Protein AF-A0AAE0YHV5-F1 (afdb_monomer_lite)

Structure (mmCIF, N/CA/C/O backbone):
data_AF-A0AAE0YHV5-F1
#
_entry.id   AF-A0AAE0YHV5-F1
#
loop_
_atom_site.group_PDB
_atom_site.id
_atom_site.type_symbol
_atom_site.label_atom_id
_atom_site.label_alt_id
_atom_site.label_comp_id
_atom_site.label_asym_id
_atom_site.label_entity_id
_atom_site.label_seq_id
_atom_site.pdbx_PDB_ins_code
_atom_site.Cartn_x
_atom_site.Cartn_y
_atom_site.Cartn_z
_atom_site.occupancy
_atom_site.B_iso_or_equiv
_atom_site.auth_seq_id
_atom_site.auth_comp_id
_atom_site.auth_asym_id
_atom_site.auth_atom_id
_atom_site.pdbx_PDB_model_num
ATOM 1 N N . MET A 1 1 ? -12.047 13.146 37.658 1.00 43.12 1 MET A N 1
ATOM 2 C CA . MET A 1 1 ? -12.705 12.262 38.651 1.00 43.12 1 MET A CA 1
ATOM 3 C C . MET A 1 1 ? -12.039 10.917 38.460 1.00 43.12 1 MET A C 1
ATOM 5 O O . MET A 1 1 ? -12.290 10.326 37.424 1.00 43.12 1 MET A O 1
ATOM 9 N N . GLU A 1 2 ? -11.143 10.495 39.358 1.00 40.72 2 GLU A N 1
ATOM 10 C CA . GLU A 1 2 ? -10.505 9.173 39.241 1.00 40.72 2 GLU A CA 1
ATOM 11 C C . GLU A 1 2 ? -11.590 8.095 39.327 1.00 40.72 2 GLU A C 1
ATOM 13 O O . GLU A 1 2 ? -12.211 7.895 40.375 1.00 40.72 2 GLU A O 1
ATOM 18 N N . LEU A 1 3 ? -11.859 7.443 38.200 1.00 50.28 3 LEU A N 1
ATOM 19 C CA . LEU A 1 3 ? -12.689 6.248 38.150 1.00 50.28 3 LEU A CA 1
ATOM 20 C C . LEU A 1 3 ? -11.820 5.033 38.524 1.00 50.28 3 LEU A C 1
ATOM 22 O O . LEU A 1 3 ? -10.647 4.975 38.149 1.00 50.28 3 LEU A O 1
ATOM 26 N N . PRO A 1 4 ? -12.362 4.067 39.287 1.00 51.94 4 PRO A N 1
ATOM 27 C CA . PRO A 1 4 ? -11.621 2.878 39.690 1.00 51.94 4 PRO A CA 1
ATOM 28 C C . PRO A 1 4 ? -11.235 2.018 38.478 1.00 51.94 4 PRO A C 1
ATOM 30 O O . PRO A 1 4 ? -11.828 2.126 37.407 1.00 51.94 4 PRO A O 1
ATOM 33 N N . LEU A 1 5 ? -10.271 1.119 38.689 1.00 55.59 5 LEU A N 1
ATOM 34 C CA . LEU A 1 5 ? -9.889 0.057 37.755 1.00 55.59 5 LEU A CA 1
ATOM 35 C C . LEU A 1 5 ? -11.144 -0.670 37.231 1.00 55.59 5 LEU A C 1
ATOM 37 O O . LEU A 1 5 ? -11.856 -1.311 38.009 1.00 55.59 5 LEU A O 1
ATOM 41 N N . LEU A 1 6 ? -11.424 -0.570 35.930 1.00 60.41 6 LEU A N 1
ATOM 42 C CA . LEU A 1 6 ? -12.552 -1.254 35.299 1.00 60.41 6 LEU A CA 1
ATOM 43 C C . LEU A 1 6 ? -12.046 -2.509 34.582 1.00 60.41 6 LEU A C 1
ATOM 45 O O . LEU A 1 6 ? -11.392 -2.446 33.544 1.00 60.41 6 LEU A O 1
ATOM 49 N N . THR A 1 7 ? -12.368 -3.671 35.147 1.00 60.75 7 THR A N 1
ATOM 50 C CA . THR A 1 7 ? -12.037 -4.988 34.579 1.00 60.75 7 THR A CA 1
ATOM 51 C C . THR A 1 7 ? -13.305 -5.831 34.402 1.00 60.75 7 THR A C 1
ATOM 53 O O . THR A 1 7 ? -13.481 -6.827 35.115 1.00 60.75 7 THR A O 1
ATOM 56 N N . PRO A 1 8 ? -14.2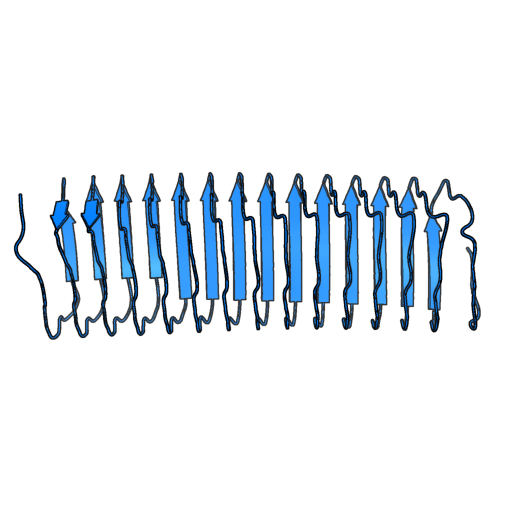59 -5.435 33.534 1.00 60.50 8 PRO A N 1
ATOM 57 C CA . PRO A 1 8 ? -15.417 -6.281 33.277 1.00 60.50 8 PRO A CA 1
ATOM 58 C C . PRO A 1 8 ? -14.961 -7.591 32.608 1.00 60.50 8 PRO A C 1
ATOM 60 O O . PRO A 1 8 ? -14.210 -7.586 31.635 1.00 60.50 8 PRO A O 1
ATOM 63 N N . LEU A 1 9 ? -15.391 -8.729 33.162 1.00 59.34 9 LEU A N 1
ATOM 64 C CA . LEU A 1 9 ? -15.060 -10.060 32.633 1.00 59.34 9 LEU A CA 1
ATOM 65 C C . LEU A 1 9 ? -15.779 -10.342 31.308 1.00 59.34 9 LEU A C 1
ATOM 67 O O . LEU A 1 9 ? -15.189 -10.937 30.420 1.00 59.34 9 LEU A O 1
ATOM 71 N N . VAL A 1 10 ? -17.038 -9.924 31.185 1.00 61.16 10 VAL A N 1
ATOM 72 C CA . VAL A 1 10 ? -17.856 -9.996 29.967 1.00 61.16 10 VAL A CA 1
ATOM 73 C C . VAL A 1 10 ? -18.810 -8.802 30.008 1.00 61.16 10 VAL A C 1
ATOM 75 O O . VAL A 1 10 ? -19.336 -8.496 31.082 1.00 61.16 10 VAL A O 1
ATOM 78 N N . SER A 1 11 ? -19.008 -8.121 28.883 1.00 67.62 11 SER A N 1
ATOM 79 C CA . SER A 1 11 ? -19.935 -6.992 28.747 1.00 67.62 11 SER A CA 1
ATOM 80 C C . SER A 1 11 ? -20.734 -7.127 27.453 1.00 67.62 11 SER A C 1
ATOM 82 O O . SER A 1 11 ? -20.138 -7.385 26.418 1.00 67.62 11 SER A O 1
ATOM 84 N N . ASP A 1 12 ? -22.036 -6.842 27.466 1.00 68.50 12 ASP A N 1
ATOM 85 C CA . ASP A 1 12 ? -22.875 -6.768 26.246 1.00 68.50 12 ASP A CA 1
ATOM 86 C C . ASP A 1 12 ? -22.573 -5.490 25.416 1.00 68.50 12 ASP A C 1
ATOM 88 O O . ASP A 1 12 ? -23.436 -4.914 24.757 1.00 68.50 12 ASP A O 1
ATOM 92 N N . GLY A 1 13 ? -21.357 -4.952 25.538 1.00 70.56 13 GLY A N 1
ATOM 93 C CA . GLY A 1 13 ? -20.959 -3.639 25.047 1.00 70.56 13 GLY A CA 1
ATOM 94 C C . GLY A 1 13 ? -20.656 -2.649 26.172 1.00 70.56 13 GLY A C 1
ATOM 95 O O . GLY A 1 13 ? -21.300 -2.626 27.224 1.00 70.56 13 GLY A O 1
ATOM 96 N N . PHE A 1 14 ? -19.648 -1.815 25.952 1.00 72.38 14 PHE A N 1
ATOM 97 C CA . PHE A 1 14 ? -19.223 -0.767 26.868 1.00 72.38 14 PHE A CA 1
ATOM 98 C C . PHE A 1 14 ? -19.394 0.587 26.192 1.00 72.38 14 PHE A C 1
ATOM 100 O O . PHE A 1 14 ? -18.789 0.846 25.156 1.00 72.38 14 PHE A O 1
ATOM 107 N N . TYR A 1 15 ? -20.212 1.454 26.784 1.00 76.19 15 TYR A N 1
ATOM 108 C CA . TYR A 1 15 ? -20.512 2.775 26.243 1.00 76.19 15 TYR A CA 1
ATOM 109 C C . TYR A 1 15 ? -20.142 3.838 27.265 1.00 76.19 15 TYR A C 1
ATOM 111 O O . TYR A 1 15 ? -20.698 3.865 28.364 1.00 76.19 15 TYR A O 1
ATOM 119 N N . MET A 1 16 ? -19.248 4.748 26.890 1.00 73.25 16 MET A N 1
ATOM 120 C CA . MET A 1 16 ? -18.936 5.926 27.688 1.00 73.25 16 MET A CA 1
ATOM 121 C C . MET A 1 16 ? -19.013 7.194 26.853 1.00 73.25 16 MET A C 1
ATOM 123 O O . MET A 1 16 ? -18.459 7.290 25.762 1.00 73.25 16 MET A O 1
ATOM 127 N N . ASN A 1 17 ? -19.713 8.179 27.411 1.00 80.94 17 ASN A N 1
ATOM 128 C CA . ASN A 1 17 ? -19.743 9.547 26.921 1.00 80.94 17 ASN A CA 1
ATOM 129 C C . ASN A 1 17 ? -19.363 10.465 28.084 1.00 80.94 17 ASN A C 1
ATOM 131 O O . ASN A 1 17 ? -20.087 10.504 29.083 1.00 80.94 17 ASN A O 1
ATOM 135 N N . CYS A 1 18 ? -18.203 11.113 28.013 1.00 72.12 18 CYS A N 1
ATOM 136 C CA . CYS A 1 18 ? -17.601 11.796 29.158 1.00 72.12 18 CYS A CA 1
ATOM 137 C C . CYS A 1 18 ? -16.985 13.147 28.795 1.00 72.12 18 CYS A C 1
ATOM 139 O O . CYS A 1 18 ? -16.538 13.391 27.677 1.00 72.12 18 CYS A O 1
ATOM 141 N N . GLN A 1 19 ? -16.959 14.031 29.791 1.00 77.50 19 GLN A N 1
ATOM 142 C CA . GLN A 1 19 ? -16.342 15.350 29.723 1.00 77.50 19 GLN A CA 1
ATOM 143 C C . GLN A 1 19 ? -15.675 15.634 31.079 1.00 77.50 19 GLN A C 1
ATOM 145 O O . GLN A 1 19 ? -16.411 15.755 32.067 1.00 77.50 19 GLN A O 1
ATOM 150 N N . PRO A 1 20 ? -14.358 15.891 31.168 1.00 72.19 20 PRO A N 1
ATOM 151 C CA . PRO A 1 20 ? -13.191 15.048 30.818 1.00 72.19 20 PRO A CA 1
ATOM 152 C C . PRO A 1 20 ? -13.157 13.658 31.489 1.00 72.19 20 PRO A C 1
ATOM 154 O O . PRO A 1 20 ? -13.850 13.419 32.481 1.00 72.19 20 PRO A O 1
ATOM 157 N N . MET A 1 21 ? -12.292 12.763 30.996 1.00 70.31 21 MET A N 1
ATOM 158 C CA . MET A 1 21 ? -12.041 11.441 31.582 1.00 70.31 21 MET A CA 1
ATOM 159 C C . MET A 1 21 ? -10.555 11.155 31.817 1.00 70.31 21 MET A C 1
ATOM 161 O O . MET A 1 21 ? -9.754 11.258 30.897 1.00 70.31 21 MET A O 1
ATOM 165 N N . GLU A 1 22 ? -10.251 10.676 33.025 1.00 69.31 22 GLU A N 1
ATOM 166 C CA . GLU A 1 22 ? -8.973 10.066 33.401 1.00 69.31 22 GLU A CA 1
ATOM 167 C C . GLU A 1 22 ? -9.270 8.677 33.978 1.00 69.31 22 GLU A C 1
ATOM 169 O O . GLU A 1 22 ? -9.977 8.549 34.987 1.00 69.31 22 GLU A O 1
ATOM 174 N N . LEU A 1 23 ? -8.765 7.630 33.329 1.00 66.94 23 LEU A N 1
ATOM 175 C CA . LEU A 1 23 ? -8.865 6.252 33.812 1.00 66.94 23 LEU A CA 1
ATOM 176 C C . LEU A 1 23 ? -7.484 5.615 33.777 1.00 66.94 23 LEU A C 1
ATOM 178 O O . LEU A 1 23 ? -6.861 5.651 32.730 1.00 66.94 23 LEU A O 1
ATOM 182 N N . PRO A 1 24 ? -7.002 4.984 34.859 1.00 61.72 24 PRO A N 1
ATOM 183 C CA . PRO A 1 24 ? -5.647 4.439 34.877 1.00 61.72 24 PRO A CA 1
ATOM 184 C C . PRO A 1 24 ? -5.497 3.161 34.037 1.00 61.72 24 PRO A C 1
ATOM 186 O O . PRO A 1 24 ? -4.413 2.890 33.527 1.00 61.72 24 PRO A O 1
ATOM 189 N N . LEU A 1 25 ? -6.559 2.353 33.918 1.00 68.44 25 LEU A N 1
ATOM 190 C CA . LEU A 1 25 ? -6.539 1.075 33.205 1.00 68.44 25 LEU A CA 1
ATOM 191 C C . LEU A 1 25 ? -7.953 0.619 32.822 1.00 68.44 25 LEU A C 1
ATOM 193 O O . LEU A 1 25 ? -8.853 0.632 33.668 1.00 68.44 25 LEU A O 1
ATOM 197 N N . LEU A 1 26 ? -8.108 0.112 31.594 1.00 70.00 26 LEU A N 1
ATOM 198 C CA . LEU A 1 26 ? -9.301 -0.607 31.141 1.00 70.00 26 LEU A CA 1
ATOM 199 C C . LEU A 1 26 ? -8.887 -1.931 30.463 1.00 70.00 26 LEU A C 1
ATOM 201 O O . LEU A 1 26 ? -8.271 -1.929 29.399 1.00 70.00 26 LEU A O 1
ATOM 205 N N . THR A 1 27 ? -9.217 -3.075 31.080 1.00 68.75 27 THR A N 1
ATOM 206 C CA . THR A 1 27 ? -8.902 -4.424 30.544 1.00 68.75 27 THR A CA 1
ATOM 207 C C . THR A 1 27 ? -10.133 -5.336 30.540 1.00 68.75 27 THR A C 1
ATOM 209 O O . THR A 1 27 ? -10.289 -6.201 31.411 1.00 68.75 27 THR A O 1
ATOM 212 N N . PRO A 1 28 ? -11.055 -5.134 29.598 1.00 65.69 28 PRO A N 1
ATOM 213 C CA . PRO A 1 28 ? -12.190 -6.020 29.424 1.00 65.69 28 PRO A CA 1
ATOM 214 C C . PRO A 1 28 ? -11.747 -7.336 28.771 1.00 65.69 28 PRO A C 1
ATOM 216 O O . PRO A 1 28 ? -10.930 -7.329 27.851 1.00 65.69 28 PRO A O 1
ATOM 219 N N . LEU A 1 29 ? -12.272 -8.476 29.230 1.00 65.06 29 LEU A N 1
ATOM 220 C CA . LEU A 1 29 ? -11.908 -9.766 28.628 1.00 65.06 29 LEU A CA 1
ATOM 221 C C . LEU A 1 29 ? -12.663 -9.997 27.308 1.00 65.06 29 LEU A C 1
ATOM 223 O O . LEU A 1 29 ? -12.044 -10.325 26.304 1.00 65.06 29 LEU A O 1
ATOM 227 N N . VAL A 1 30 ? -13.987 -9.817 27.311 1.00 65.75 30 VAL A N 1
ATOM 228 C CA . VAL A 1 30 ? -14.864 -9.992 26.141 1.00 65.75 30 VAL A CA 1
ATOM 229 C C . VAL A 1 30 ? -15.938 -8.904 26.151 1.00 65.75 30 VAL A C 1
ATOM 231 O O . VAL A 1 30 ? -16.518 -8.639 27.209 1.00 65.75 30 VAL A O 1
ATOM 234 N N . SER A 1 31 ? -16.205 -8.277 25.006 1.00 72.38 31 SER A N 1
ATOM 235 C CA . SER A 1 31 ? -17.294 -7.306 24.858 1.00 72.38 31 SER A CA 1
ATOM 236 C C . SER A 1 31 ? -17.947 -7.374 23.485 1.00 72.38 31 SER A C 1
ATOM 238 O O . SER A 1 31 ? -17.236 -7.474 22.499 1.00 72.38 31 SER A O 1
ATOM 240 N N . ASP A 1 32 ? -19.252 -7.148 23.391 1.00 76.62 32 ASP A N 1
ATOM 241 C CA . ASP A 1 32 ? -19.936 -6.962 22.094 1.00 76.62 32 ASP A CA 1
ATOM 242 C C . ASP A 1 32 ? -19.605 -5.592 21.440 1.00 76.62 32 ASP A C 1
ATOM 244 O O . ASP A 1 32 ? -20.249 -5.145 20.495 1.00 76.62 32 ASP A O 1
ATOM 248 N N . GLY A 1 33 ? -18.634 -4.851 21.986 1.00 77.25 33 GLY A N 1
ATOM 249 C CA . GLY A 1 33 ? -18.180 -3.567 21.457 1.00 77.25 33 GLY A CA 1
ATOM 250 C C . GLY A 1 33 ? -17.672 -2.597 22.523 1.00 77.25 33 GLY A C 1
ATOM 251 O O . GLY A 1 33 ? -18.080 -2.638 23.688 1.00 77.25 33 GLY A O 1
ATOM 252 N N . PHE A 1 34 ? -16.796 -1.681 22.119 1.00 76.00 34 PHE A N 1
ATOM 253 C CA . PHE A 1 34 ? -16.348 -0.540 22.918 1.00 76.00 34 PHE A CA 1
ATOM 254 C C . PHE A 1 34 ? -16.673 0.756 22.203 1.00 76.00 34 PHE A C 1
ATOM 256 O O . PHE A 1 34 ? -16.218 0.974 21.087 1.00 76.00 34 PHE A O 1
ATOM 263 N N . TYR A 1 35 ? -17.407 1.638 22.867 1.00 82.69 35 TYR A N 1
ATOM 264 C CA . TYR A 1 35 ? -17.797 2.940 22.349 1.00 82.69 35 TYR A CA 1
ATOM 265 C C . TYR A 1 35 ? -17.389 4.021 23.342 1.00 82.69 35 TYR A C 1
ATOM 267 O O . TYR A 1 35 ? -17.924 4.105 24.448 1.00 82.69 35 TYR A O 1
ATOM 275 N N . MET A 1 36 ? -16.443 4.859 22.937 1.00 80.19 36 MET A N 1
ATOM 276 C CA . MET A 1 36 ? -15.914 5.963 23.730 1.00 80.19 36 MET A CA 1
ATOM 277 C C . MET A 1 36 ? -16.142 7.262 22.965 1.00 80.19 36 MET A C 1
ATOM 279 O O . MET A 1 36 ? -15.704 7.398 21.825 1.00 80.19 36 MET A O 1
ATOM 283 N N . ASN A 1 37 ? -16.837 8.211 23.587 1.00 86.38 37 ASN A N 1
ATOM 284 C CA . ASN A 1 37 ? -16.979 9.573 23.088 1.00 86.38 37 ASN A CA 1
ATOM 285 C C . ASN A 1 37 ? -16.578 10.563 24.186 1.00 86.38 37 ASN A C 1
ATOM 287 O O . ASN A 1 37 ? -17.324 10.751 25.148 1.00 86.38 37 ASN A O 1
ATOM 291 N N . CYS A 1 38 ? -15.395 11.161 24.083 1.00 80.19 38 CYS A N 1
ATOM 292 C CA . CYS A 1 38 ? -14.810 11.918 25.187 1.00 80.19 38 CYS A CA 1
ATOM 293 C C . CYS A 1 38 ? -14.261 13.273 24.746 1.00 80.19 38 CYS A C 1
ATOM 295 O O . CYS A 1 38 ? -13.663 13.405 23.680 1.00 80.19 38 CYS A O 1
ATOM 297 N N . GLN A 1 39 ? -14.406 14.279 25.610 1.00 83.00 39 GLN A N 1
ATOM 298 C CA . GLN A 1 39 ? -13.728 15.563 25.436 1.00 83.00 39 GLN A CA 1
ATOM 299 C C . GLN A 1 39 ? -13.203 16.088 26.781 1.00 83.00 39 GLN A C 1
ATOM 301 O O . GLN A 1 39 ? -14.000 16.628 27.559 1.00 83.00 39 GLN A O 1
ATOM 306 N N . PRO A 1 40 ? -11.890 16.023 27.084 1.00 80.75 40 PRO A N 1
ATOM 307 C CA . PRO A 1 40 ? -10.805 15.128 26.616 1.00 80.75 40 PRO A CA 1
ATOM 308 C C . PRO A 1 40 ? -10.811 13.708 27.232 1.00 80.75 40 PRO A C 1
ATOM 310 O O . PRO A 1 40 ? -11.588 13.426 28.152 1.00 80.75 40 PRO A O 1
ATOM 313 N N . MET A 1 41 ? -9.906 12.839 26.757 1.00 80.31 41 MET A N 1
ATOM 314 C CA . MET A 1 41 ? -9.618 11.506 27.311 1.00 80.31 41 MET A CA 1
ATOM 315 C C . MET A 1 41 ? -8.122 11.263 27.557 1.00 80.31 41 MET A C 1
ATOM 317 O O . MET A 1 41 ? -7.328 11.363 26.626 1.00 80.31 41 MET A O 1
ATOM 321 N N . GLU A 1 42 ? -7.797 10.797 28.764 1.00 79.19 42 GLU A N 1
ATOM 322 C CA . GLU A 1 42 ? -6.498 10.224 29.132 1.00 79.19 42 GLU A CA 1
ATOM 323 C C . GLU A 1 42 ? -6.692 8.793 29.663 1.00 79.19 42 GLU A C 1
ATOM 325 O O . GLU A 1 42 ? -7.378 8.561 30.668 1.00 79.19 42 GLU A O 1
ATOM 330 N N . LEU A 1 43 ? -6.104 7.812 28.975 1.00 73.00 43 LEU A N 1
ATOM 331 C CA . LEU A 1 43 ? -6.158 6.400 29.358 1.00 73.00 43 LEU A CA 1
ATOM 332 C C . LEU A 1 43 ? -4.774 5.776 29.160 1.00 73.00 43 LEU A C 1
ATOM 334 O O . LEU A 1 43 ? -4.412 5.504 28.027 1.00 73.00 43 LEU A O 1
ATOM 338 N N . PRO A 1 44 ? -3.991 5.489 30.213 1.00 69.94 44 PRO A N 1
ATOM 339 C CA . PRO A 1 44 ? -2.644 4.945 30.071 1.00 69.94 44 PRO A CA 1
ATOM 340 C C . PRO A 1 44 ? -2.578 3.608 29.322 1.00 69.94 44 PRO A C 1
ATOM 342 O O . PRO A 1 44 ? -1.597 3.337 28.633 1.00 69.94 44 PRO A O 1
ATOM 345 N N . LEU A 1 45 ? -3.589 2.747 29.484 1.00 72.56 45 LEU A N 1
ATOM 346 C CA . LEU A 1 45 ? -3.560 1.389 28.950 1.00 72.56 45 LEU A CA 1
ATOM 347 C C . LEU A 1 45 ? -4.962 0.848 28.635 1.00 72.56 45 LEU A C 1
ATOM 349 O O . LEU A 1 45 ? -5.835 0.803 29.509 1.00 72.56 45 LEU A O 1
ATOM 353 N N . LEU A 1 46 ? -5.130 0.361 27.402 1.00 73.56 46 LEU A N 1
ATOM 354 C CA . LEU A 1 46 ? -6.305 -0.371 26.929 1.00 73.56 46 LEU A CA 1
ATOM 355 C C . LEU A 1 46 ? -5.870 -1.717 26.321 1.00 73.56 46 LEU A C 1
ATOM 357 O O . LEU A 1 46 ? -5.323 -1.768 25.221 1.00 73.56 46 LEU A O 1
ATOM 361 N N . THR A 1 47 ? -6.114 -2.825 27.033 1.00 72.88 47 THR A N 1
ATOM 362 C CA . THR A 1 47 ? -5.761 -4.190 26.567 1.00 72.88 47 THR A CA 1
ATOM 363 C C . THR A 1 47 ? -6.960 -5.136 26.610 1.00 72.88 47 THR A C 1
ATOM 365 O O . THR A 1 47 ? -7.076 -5.991 27.496 1.00 72.88 47 THR A O 1
ATOM 368 N N . PRO A 1 48 ? -7.905 -4.956 25.695 1.00 68.88 48 PRO A N 1
ATOM 369 C CA . PRO A 1 48 ? -9.070 -5.809 25.605 1.00 68.88 48 PRO A CA 1
ATOM 370 C C . PRO A 1 48 ? -8.713 -7.135 24.903 1.00 68.88 48 PRO A C 1
ATOM 372 O O . PRO A 1 48 ? -7.910 -7.150 23.968 1.00 68.88 48 PRO A O 1
ATOM 375 N N . LEU A 1 49 ? -9.257 -8.271 25.360 1.00 70.31 49 LEU A N 1
ATOM 376 C CA . LEU A 1 49 ? -8.925 -9.569 24.749 1.00 70.31 49 LEU A CA 1
ATOM 377 C C . LEU A 1 49 ? -9.716 -9.785 23.449 1.00 70.31 49 LEU A C 1
ATOM 379 O O . LEU A 1 49 ? -9.119 -10.017 22.406 1.00 70.31 49 LEU A O 1
ATOM 383 N N . VAL A 1 50 ? -11.046 -9.692 23.500 1.00 71.25 50 VAL A N 1
ATOM 384 C CA . VAL A 1 50 ? -11.934 -9.902 22.343 1.00 71.25 50 VAL A CA 1
ATOM 385 C C . VAL A 1 50 ? -13.023 -8.831 22.330 1.00 71.25 50 VAL A C 1
ATOM 387 O O . VAL A 1 50 ? -13.622 -8.562 23.375 1.00 71.25 50 VAL A O 1
ATOM 390 N N . SER A 1 51 ? -13.288 -8.229 21.168 1.00 77.44 51 SER A N 1
ATOM 391 C CA . SER A 1 51 ? -14.443 -7.344 20.985 1.00 77.44 51 SER A CA 1
ATOM 392 C C . SER A 1 51 ? -15.028 -7.417 19.580 1.00 77.44 51 SER A C 1
ATOM 394 O O . SER A 1 51 ? -14.266 -7.461 18.628 1.00 77.44 51 SER A O 1
ATOM 396 N N . ASP A 1 52 ? -16.341 -7.270 19.427 1.00 81.69 52 ASP A N 1
ATOM 397 C CA . ASP A 1 52 ? -16.975 -7.089 18.102 1.00 81.69 52 ASP A CA 1
ATOM 398 C C . ASP A 1 52 ? -16.659 -5.699 17.492 1.00 81.69 52 ASP A C 1
ATOM 400 O O . ASP A 1 52 ? -17.101 -5.328 16.407 1.00 81.69 52 ASP A O 1
ATOM 404 N N . GLY A 1 53 ? -15.904 -4.862 18.204 1.00 83.00 53 GLY A N 1
ATOM 405 C CA . GLY A 1 53 ? -15.335 -3.643 17.643 1.00 83.00 53 GLY A CA 1
ATOM 406 C C . GLY A 1 53 ? -14.925 -2.608 18.679 1.00 83.00 53 GLY A C 1
ATOM 407 O O . GLY A 1 53 ? -15.339 -2.647 19.842 1.00 83.00 53 GLY A O 1
ATOM 408 N N . TYR A 1 54 ? -14.122 -1.643 18.243 1.00 79.81 54 TYR A N 1
ATOM 409 C CA . TYR A 1 54 ? -13.746 -0.466 19.025 1.00 79.81 54 TYR A CA 1
ATOM 410 C C . TYR A 1 54 ? -14.069 0.787 18.236 1.00 79.81 54 TYR A C 1
ATOM 412 O O . TYR A 1 54 ? -13.641 0.937 17.098 1.00 79.81 54 TYR A O 1
ATOM 420 N N . TYR A 1 55 ? -14.783 1.701 18.870 1.00 86.44 55 TYR A N 1
ATOM 421 C CA . TYR A 1 55 ? -15.198 2.977 18.321 1.00 86.44 55 TYR A CA 1
ATOM 422 C C . TYR A 1 55 ? -14.792 4.062 19.310 1.00 86.44 55 TYR A C 1
ATOM 424 O O . TYR A 1 55 ? -15.404 4.220 20.367 1.00 86.44 55 TYR A O 1
ATOM 432 N N . MET A 1 56 ? -13.744 4.804 18.978 1.00 85.38 56 MET A N 1
ATOM 433 C CA . MET A 1 56 ? -13.239 5.905 19.791 1.00 85.38 56 MET A CA 1
ATOM 434 C C . MET A 1 56 ? -13.397 7.209 19.020 1.00 85.38 56 MET A C 1
ATOM 436 O O . MET A 1 56 ? -12.875 7.350 17.916 1.00 85.38 56 MET A O 1
ATOM 440 N N . ASN A 1 57 ? -14.144 8.148 19.594 1.00 89.94 57 ASN A N 1
ATOM 441 C CA . ASN A 1 57 ? -14.310 9.500 19.082 1.00 89.94 57 ASN A CA 1
ATOM 442 C C . ASN A 1 57 ? -13.919 10.509 20.165 1.00 89.94 57 ASN A C 1
ATOM 444 O O . ASN A 1 57 ? -14.672 10.709 21.117 1.00 89.94 57 ASN A O 1
ATOM 448 N N . CYS A 1 58 ? -12.741 11.113 20.057 1.00 84.12 58 CYS A N 1
ATOM 449 C CA . CYS A 1 58 ? -12.160 11.868 21.165 1.00 84.12 58 CYS A CA 1
ATOM 450 C C . CYS A 1 58 ? -11.582 13.212 20.721 1.00 84.12 58 CYS A C 1
ATOM 452 O O . CYS A 1 58 ? -10.993 13.336 19.648 1.00 84.12 58 CYS A O 1
ATOM 454 N N . GLN A 1 59 ? -11.730 14.227 21.574 1.00 86.75 59 GLN A N 1
ATOM 455 C CA . GLN A 1 59 ? -11.166 15.555 21.335 1.00 86.75 59 GLN A CA 1
ATOM 456 C C . GLN A 1 59 ? -10.639 16.182 22.636 1.00 86.75 59 GLN A C 1
ATOM 458 O O . GLN A 1 59 ? -11.434 16.786 23.367 1.00 86.75 59 GLN A O 1
ATOM 463 N N . PRO A 1 60 ? -9.323 16.140 22.931 1.00 85.31 60 PRO A N 1
ATOM 464 C CA . PRO A 1 60 ? -8.240 15.241 22.464 1.00 85.31 60 PRO A CA 1
ATOM 465 C C . PRO A 1 60 ? -8.283 13.799 23.024 1.00 85.31 60 PRO A C 1
ATOM 467 O O . PRO A 1 60 ? -9.061 13.512 23.941 1.00 85.31 60 PRO A O 1
ATOM 470 N N . MET A 1 61 ? -7.405 12.923 22.505 1.00 84.19 61 MET A N 1
ATOM 471 C CA . MET A 1 61 ? -7.074 11.601 23.072 1.00 84.19 61 MET A CA 1
ATOM 472 C C . MET A 1 61 ? -5.575 11.428 23.345 1.00 84.19 61 MET A C 1
ATOM 474 O O . MET A 1 61 ? -4.770 11.573 22.426 1.00 84.19 61 MET A O 1
ATOM 478 N N . GLU A 1 62 ? -5.243 10.974 24.556 1.00 84.19 62 GLU A N 1
ATOM 479 C CA . GLU A 1 62 ? -3.922 10.453 24.926 1.00 84.19 62 GLU A CA 1
ATOM 480 C C . GLU A 1 62 ? -4.050 9.002 25.418 1.00 84.19 62 GLU A C 1
ATOM 482 O O . GLU A 1 62 ? -4.670 8.717 26.452 1.00 84.19 62 GLU A O 1
ATOM 487 N N . LEU A 1 63 ? -3.479 8.064 24.656 1.00 79.06 63 LEU A N 1
ATOM 488 C CA . LEU A 1 63 ? -3.513 6.630 24.949 1.00 79.06 63 LEU A CA 1
ATOM 489 C C . LEU A 1 63 ? -2.116 6.035 24.732 1.00 79.06 63 LEU A C 1
ATOM 491 O O . LEU A 1 63 ? -1.786 5.674 23.618 1.00 79.06 63 LEU A O 1
ATOM 495 N N . PRO A 1 64 ? -1.267 5.895 25.760 1.00 77.38 64 PRO A N 1
ATOM 496 C CA . PRO A 1 64 ? 0.076 5.336 25.627 1.00 77.38 64 PRO A CA 1
ATOM 497 C C . PRO A 1 64 ? 0.143 3.959 24.954 1.00 77.38 64 PRO A C 1
ATOM 499 O O . PRO A 1 64 ? 1.083 3.687 24.209 1.00 77.38 64 PRO A O 1
ATOM 502 N N . LEU A 1 65 ? -0.822 3.075 25.226 1.00 79.00 65 LEU A N 1
ATOM 503 C CA . LEU A 1 65 ? -0.774 1.697 24.745 1.00 79.00 65 LEU A CA 1
ATOM 504 C C . LEU A 1 65 ? -2.163 1.116 24.454 1.00 79.00 65 LEU A C 1
ATOM 506 O O . LEU A 1 65 ? -3.017 1.039 25.343 1.00 79.00 65 LEU A O 1
ATOM 510 N N . LEU A 1 66 ? -2.331 0.614 23.227 1.00 78.25 66 LEU A N 1
ATOM 511 C CA . LEU A 1 66 ? -3.499 -0.141 22.773 1.00 78.25 66 LEU A CA 1
ATOM 512 C C . LEU A 1 66 ? -3.067 -1.491 22.172 1.00 78.25 66 LEU A C 1
ATOM 514 O O . LEU A 1 66 ? -2.478 -1.546 21.092 1.00 78.25 66 LEU A O 1
ATOM 518 N N . THR A 1 67 ? -3.370 -2.596 22.864 1.00 78.06 67 THR A N 1
ATOM 519 C CA . THR A 1 67 ? -2.993 -3.961 22.424 1.00 78.06 67 THR A CA 1
ATOM 520 C C . THR A 1 67 ? -4.176 -4.932 22.477 1.00 78.06 67 THR A C 1
ATOM 522 O O . THR A 1 67 ? -4.275 -5.770 23.381 1.00 78.06 67 THR A O 1
ATOM 525 N N . PRO A 1 68 ? -5.119 -4.810 21.545 1.00 73.62 68 PRO A N 1
ATOM 526 C CA . PRO A 1 68 ? -6.235 -5.732 21.442 1.00 73.62 68 PRO A CA 1
ATOM 527 C C . PRO A 1 68 ? -5.780 -7.075 20.845 1.00 73.62 68 PRO A C 1
ATOM 529 O O . PRO A 1 68 ? -4.971 -7.103 19.914 1.00 73.62 68 PRO A O 1
ATOM 532 N N . LEU A 1 69 ? -6.295 -8.199 21.360 1.00 75.38 69 LEU A N 1
ATOM 533 C CA . LEU A 1 69 ? -5.938 -9.518 20.815 1.00 75.38 69 LEU A CA 1
ATOM 534 C C . LEU A 1 69 ? -6.746 -9.839 19.546 1.00 75.38 69 LEU A C 1
ATOM 536 O O . LEU A 1 69 ? -6.163 -10.216 18.533 1.00 75.38 69 LEU A O 1
ATOM 540 N N . VAL A 1 70 ? -8.072 -9.685 19.604 1.00 74.75 70 VAL A N 1
ATOM 541 C CA . VAL A 1 70 ? -8.995 -9.952 18.489 1.00 74.75 70 VAL A CA 1
ATOM 542 C C . VAL A 1 70 ? -10.085 -8.880 18.445 1.00 74.75 70 VAL A C 1
ATOM 544 O O . VAL A 1 70 ? -10.625 -8.509 19.494 1.00 74.75 70 VAL A O 1
ATOM 547 N N . SER A 1 71 ? -10.406 -8.391 17.247 1.00 80.81 71 SER A N 1
ATOM 548 C CA . SER A 1 71 ? -11.531 -7.482 17.013 1.00 80.81 71 SER A CA 1
ATOM 549 C C . SER A 1 71 ? -12.208 -7.707 15.666 1.00 80.81 71 SER A C 1
ATOM 551 O O . SER A 1 71 ? -11.509 -7.976 14.703 1.00 80.81 71 SER A O 1
ATOM 553 N N . ASP A 1 72 ? -13.505 -7.445 15.537 1.00 83.56 72 ASP A N 1
ATOM 554 C CA . ASP A 1 72 ? -14.117 -7.306 14.198 1.00 83.56 72 ASP A CA 1
ATOM 555 C C . ASP A 1 72 ? -13.824 -5.914 13.591 1.00 83.56 72 ASP A C 1
ATOM 557 O O . ASP A 1 72 ? -14.139 -5.612 12.443 1.00 83.56 72 ASP A O 1
ATOM 561 N N . GLY A 1 73 ? -13.218 -4.998 14.351 1.00 84.69 73 GLY A N 1
ATOM 562 C CA . GLY A 1 73 ? -12.737 -3.743 13.781 1.00 84.69 73 GLY A CA 1
ATOM 563 C C . GLY A 1 73 ? -12.273 -2.693 14.778 1.00 84.69 73 GLY A C 1
ATOM 564 O O . GLY A 1 73 ? -12.635 -2.700 15.957 1.00 84.69 73 GLY A O 1
ATOM 565 N N . PHE A 1 74 ? -11.485 -1.743 14.285 1.00 82.50 74 PHE A N 1
ATOM 566 C CA . PHE A 1 74 ? -11.078 -0.541 15.009 1.00 82.50 74 PHE A CA 1
ATOM 567 C C . PHE A 1 74 ? -11.462 0.692 14.223 1.00 82.50 74 PHE A C 1
ATOM 569 O O . PHE A 1 74 ? -11.077 0.842 13.070 1.00 82.50 74 PHE A O 1
ATOM 576 N N . TYR A 1 75 ? -12.159 1.603 14.883 1.00 88.31 75 TYR A N 1
ATOM 577 C CA . TYR A 1 75 ? -12.569 2.887 14.352 1.00 88.31 75 TYR A CA 1
ATOM 578 C C . TYR A 1 75 ? -12.127 3.966 15.333 1.00 88.31 75 TYR A C 1
ATOM 580 O O . TYR A 1 75 ? -12.679 4.101 16.425 1.00 88.31 75 TYR A O 1
ATOM 588 N N . MET A 1 76 ? -11.117 4.735 14.947 1.00 87.94 76 MET A N 1
ATOM 589 C CA . MET A 1 76 ? -10.615 5.867 15.719 1.00 87.94 76 MET A CA 1
ATOM 590 C C . MET A 1 76 ? -10.842 7.149 14.933 1.00 87.94 76 MET A C 1
ATOM 592 O O . MET A 1 76 ? -10.385 7.277 13.800 1.00 87.94 76 MET A O 1
ATOM 596 N N . ASN A 1 77 ? -11.558 8.093 15.536 1.00 92.19 77 ASN A N 1
ATOM 597 C CA . ASN A 1 77 ? -11.750 9.437 15.014 1.00 92.19 77 ASN A CA 1
ATOM 598 C C . ASN A 1 77 ? -11.340 10.454 16.080 1.00 92.19 77 ASN A C 1
ATOM 600 O O . ASN A 1 77 ? -12.041 10.605 17.075 1.00 92.19 77 ASN A O 1
ATOM 604 N N . CYS A 1 78 ? -10.188 11.101 15.934 1.00 87.00 78 CYS A N 1
ATOM 605 C CA . CYS A 1 78 ? -9.613 11.895 17.019 1.00 87.00 78 CYS A CA 1
ATOM 606 C C . CYS A 1 78 ? -9.071 13.242 16.545 1.00 87.00 78 CYS A C 1
ATOM 608 O O . CYS A 1 78 ? -8.512 13.362 15.454 1.00 87.00 78 CYS A O 1
ATOM 610 N N . GLN A 1 79 ? -9.227 14.265 17.387 1.00 89.75 79 GLN A N 1
ATOM 611 C CA . GLN A 1 79 ? -8.706 15.604 17.118 1.00 89.75 79 GLN A CA 1
ATOM 612 C C . GLN A 1 79 ? -8.203 16.273 18.407 1.00 89.75 79 GLN A C 1
ATOM 614 O O . GLN A 1 79 ? -9.020 16.864 19.125 1.00 89.75 79 GLN A O 1
ATOM 619 N N . PRO A 1 80 ? -6.888 16.273 18.706 1.00 86.94 80 PRO A N 1
ATOM 620 C CA . PRO A 1 80 ? -5.779 15.421 18.216 1.00 86.94 80 PRO A CA 1
ATOM 621 C C . PRO A 1 80 ? -5.766 13.983 18.786 1.00 86.94 80 PRO A C 1
ATOM 623 O O . PRO A 1 80 ? -6.528 13.675 19.708 1.00 86.94 80 PRO A O 1
ATOM 626 N N . MET A 1 81 ? -4.866 13.131 18.265 1.00 87.88 81 MET A N 1
ATOM 627 C CA . MET A 1 81 ? -4.498 11.822 18.834 1.00 87.88 81 MET A CA 1
ATOM 628 C C . MET A 1 81 ? -2.996 11.696 19.115 1.00 87.88 81 MET A C 1
ATOM 630 O O . MET A 1 81 ? -2.193 11.853 18.196 1.00 87.88 81 MET A O 1
ATOM 634 N N . GLU A 1 82 ? -2.658 11.257 20.330 1.00 86.62 82 GLU A N 1
ATOM 635 C CA . GLU A 1 82 ? -1.329 10.758 20.703 1.00 86.62 82 GLU A CA 1
ATOM 636 C C . GLU A 1 82 ? -1.429 9.296 21.174 1.00 86.62 82 GLU A C 1
ATOM 638 O O . GLU A 1 82 ? -2.036 8.989 22.208 1.00 86.62 82 GLU A O 1
ATOM 643 N N . LEU A 1 83 ? -0.847 8.377 20.397 1.00 81.88 83 LEU A N 1
ATOM 644 C CA . LEU A 1 83 ? -0.857 6.937 20.670 1.00 81.88 83 LEU A CA 1
ATOM 645 C C . LEU A 1 83 ? 0.547 6.356 20.457 1.00 81.88 83 LEU A C 1
ATOM 647 O O . LEU A 1 83 ? 0.868 5.942 19.359 1.00 81.88 83 LEU A O 1
ATOM 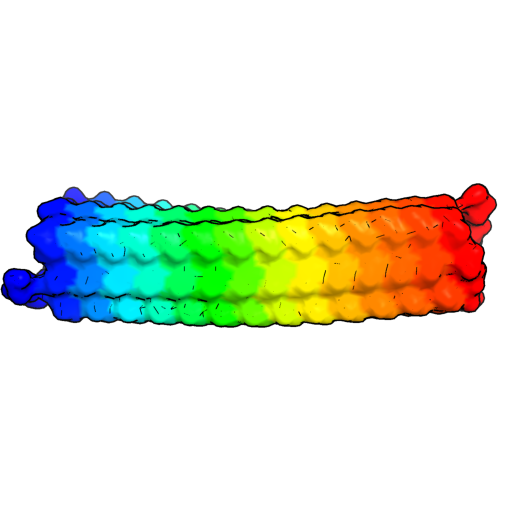651 N N . PRO A 1 84 ? 1.418 6.299 21.475 1.00 80.19 84 PRO A N 1
ATOM 652 C CA . PRO A 1 84 ? 2.759 5.728 21.369 1.00 80.19 84 PRO A CA 1
ATOM 653 C C . PRO A 1 84 ? 2.842 4.340 20.719 1.00 80.19 84 PRO A C 1
ATOM 655 O O . PRO A 1 84 ? 3.754 4.087 19.931 1.00 80.19 84 PRO A O 1
ATOM 658 N N . LEU A 1 85 ? 1.923 3.429 21.051 1.00 81.81 85 LEU A N 1
ATOM 659 C CA . LEU A 1 85 ? 1.993 2.046 20.587 1.00 81.81 85 LEU A CA 1
ATOM 660 C C . LEU A 1 85 ? 0.612 1.440 20.311 1.00 81.81 85 LEU A C 1
ATOM 662 O O . LEU A 1 85 ? -0.227 1.338 21.210 1.00 81.81 85 LEU A O 1
ATOM 666 N N . LEU A 1 86 ? 0.434 0.945 19.083 1.00 81.69 86 LEU A N 1
ATOM 667 C CA . LEU A 1 86 ? -0.731 0.177 18.647 1.00 81.69 86 LEU A CA 1
ATOM 668 C C . LEU A 1 86 ? -0.299 -1.175 18.060 1.00 81.69 86 LEU A C 1
ATOM 670 O O . LEU A 1 86 ? 0.293 -1.242 16.982 1.00 81.69 86 LEU A O 1
ATOM 674 N N . THR A 1 87 ? -0.608 -2.272 18.759 1.00 81.38 87 THR A N 1
ATOM 675 C CA . THR A 1 87 ? -0.236 -3.636 18.324 1.00 81.38 87 THR A CA 1
ATOM 676 C C . THR A 1 87 ? -1.424 -4.597 18.385 1.00 81.38 87 THR A C 1
ATOM 678 O O . THR A 1 87 ? -1.532 -5.417 19.304 1.00 81.38 87 THR A O 1
ATOM 681 N N . PRO A 1 88 ? -2.356 -4.492 17.438 1.00 77.50 88 PRO A N 1
ATOM 682 C CA . PRO A 1 88 ? -3.449 -5.435 17.342 1.00 77.50 88 PRO A CA 1
ATOM 683 C C . PRO A 1 88 ? -2.966 -6.772 16.763 1.00 77.50 88 PRO A C 1
ATOM 685 O O . PRO A 1 88 ? -2.194 -6.798 15.802 1.00 77.50 88 PRO A O 1
ATOM 688 N N . LEU A 1 89 ? -3.428 -7.891 17.329 1.00 77.00 89 LEU A N 1
ATOM 689 C CA . LEU A 1 89 ? -3.082 -9.215 16.799 1.00 77.00 89 LEU A CA 1
ATOM 690 C C . LEU A 1 89 ? -3.940 -9.601 15.588 1.00 77.00 89 LEU A C 1
ATOM 692 O O . LEU A 1 89 ? -3.394 -9.959 14.549 1.00 77.00 89 LEU A O 1
ATOM 696 N N . VAL A 1 90 ? -5.263 -9.541 15.711 1.00 75.62 90 VAL A N 1
ATOM 697 C CA . VAL A 1 90 ? -6.191 -9.888 14.625 1.00 75.62 90 VAL A CA 1
ATOM 698 C C . VAL A 1 90 ? -7.314 -8.861 14.576 1.00 75.62 90 VAL A C 1
ATOM 700 O O . VAL A 1 90 ? -7.887 -8.537 15.620 1.00 75.62 90 VAL A O 1
ATOM 703 N N . SER A 1 91 ? -7.619 -8.350 13.383 1.00 81.50 91 SER A N 1
ATOM 704 C CA . SER A 1 91 ? -8.791 -7.507 13.150 1.00 81.50 91 SER A CA 1
ATOM 705 C C . SER A 1 91 ? -9.416 -7.743 11.782 1.00 81.50 91 SER A C 1
ATOM 707 O O . SER A 1 91 ? -8.672 -7.881 10.823 1.00 81.50 91 SER A O 1
ATOM 709 N N . ASP A 1 92 ? -10.734 -7.644 11.634 1.00 84.69 92 ASP A N 1
ATOM 710 C CA . ASP A 1 92 ? -11.321 -7.553 10.282 1.00 84.69 92 ASP A CA 1
ATOM 711 C C . ASP A 1 92 ? -11.068 -6.158 9.669 1.00 84.69 92 ASP A C 1
ATOM 713 O O . ASP A 1 92 ? -11.159 -5.942 8.463 1.00 84.69 92 ASP A O 1
ATOM 717 N N . GLY A 1 93 ? -10.686 -5.160 10.473 1.00 85.06 93 GLY A N 1
ATOM 718 C CA . GLY A 1 93 ? -10.146 -3.933 9.900 1.00 85.06 93 GLY A CA 1
ATOM 719 C C . GLY A 1 93 ? -9.701 -2.849 10.868 1.00 85.06 93 GLY A C 1
ATOM 720 O O . GLY A 1 93 ? -10.027 -2.848 12.056 1.00 85.06 93 GLY A O 1
ATOM 721 N N . PHE A 1 94 ? -8.952 -1.893 10.332 1.00 83.50 94 PHE A N 1
ATOM 722 C CA . PHE A 1 94 ? -8.505 -0.679 11.002 1.00 83.50 94 PHE A CA 1
ATOM 723 C C . PHE A 1 94 ? -8.917 0.536 10.197 1.00 83.50 94 PHE A C 1
ATOM 725 O O . PHE A 1 94 ? -8.595 0.646 9.021 1.00 83.50 94 PHE A O 1
ATOM 732 N N . TYR A 1 95 ? -9.568 1.476 10.864 1.00 89.12 95 TYR A N 1
ATOM 733 C CA . TYR A 1 95 ? -9.970 2.756 10.317 1.00 89.12 95 TYR A CA 1
ATOM 734 C C . TYR A 1 95 ? -9.532 3.845 11.288 1.00 89.12 95 TYR A C 1
ATOM 736 O O . TYR A 1 95 ? -10.081 3.981 12.383 1.00 89.12 95 TYR A O 1
ATOM 744 N N . MET A 1 96 ? -8.540 4.631 10.889 1.00 88.88 96 MET A N 1
ATOM 745 C CA . MET A 1 96 ? -8.080 5.789 11.648 1.00 88.88 96 MET A CA 1
ATOM 746 C C . MET A 1 96 ? -8.318 7.059 10.846 1.00 88.88 96 MET A C 1
ATOM 748 O O . MET A 1 96 ? -7.859 7.180 9.713 1.00 88.88 96 MET A O 1
ATOM 752 N N . ASN A 1 97 ? -9.038 8.003 11.443 1.00 93.31 97 ASN A N 1
ATOM 753 C CA . ASN A 1 97 ? -9.256 9.337 10.908 1.00 93.31 97 ASN A CA 1
ATOM 754 C C . ASN A 1 97 ? -8.849 10.380 11.951 1.00 93.31 97 ASN A C 1
ATOM 756 O O . ASN A 1 97 ? -9.564 10.572 12.929 1.00 93.31 97 ASN A O 1
ATOM 760 N N . CYS A 1 98 ? -7.693 11.017 11.791 1.00 88.50 98 CYS A N 1
ATOM 761 C CA . CYS A 1 98 ? -7.127 11.857 12.848 1.00 88.50 98 CYS A CA 1
ATOM 762 C C . CYS A 1 98 ? -6.617 13.200 12.330 1.00 88.50 98 CYS A C 1
ATOM 764 O O . CYS A 1 98 ? -6.071 13.299 11.230 1.00 88.50 98 CYS A O 1
ATOM 766 N N . GLN A 1 99 ? -6.789 14.245 13.141 1.00 91.06 99 GLN A N 1
ATOM 767 C CA . GLN A 1 99 ? -6.307 15.588 12.827 1.00 91.06 99 GLN A CA 1
ATOM 768 C C . GLN A 1 99 ? -5.821 16.315 14.091 1.00 91.06 99 GLN A C 1
ATOM 770 O O . GLN A 1 99 ? -6.656 16.890 14.801 1.00 91.06 99 GLN A O 1
ATOM 775 N N . PRO A 1 100 ? -4.505 16.385 14.375 1.00 87.38 100 PRO A N 1
ATOM 776 C CA . PRO A 1 100 ? -3.364 15.572 13.897 1.00 87.38 100 PRO A CA 1
ATOM 777 C C . PRO A 1 100 ? -3.300 14.143 14.486 1.00 87.38 100 PRO A C 1
ATOM 779 O O . PRO A 1 100 ? -4.043 13.823 15.419 1.00 87.38 100 PRO A O 1
ATOM 782 N N . MET A 1 101 ? -2.379 13.315 13.968 1.00 88.81 101 MET A N 1
ATOM 783 C CA . MET A 1 101 ? -1.973 12.021 14.542 1.00 88.81 101 MET A CA 1
ATOM 784 C C . MET A 1 101 ? -0.467 11.937 14.820 1.00 88.81 101 MET A C 1
ATOM 786 O O . MET A 1 101 ? 0.327 12.091 13.892 1.00 88.81 101 MET A O 1
ATOM 790 N N . GLU A 1 102 ? -0.114 11.535 16.043 1.00 87.81 102 GLU A N 1
ATOM 791 C CA . GLU A 1 102 ? 1.228 11.078 16.422 1.00 87.81 102 GLU A CA 1
ATOM 792 C C . GLU A 1 102 ? 1.171 9.622 16.914 1.00 87.81 102 GLU A C 1
ATOM 794 O O . GLU A 1 102 ? 0.578 9.313 17.954 1.00 87.81 102 GLU A O 1
ATOM 799 N N . LEU A 1 103 ? 1.774 8.707 16.148 1.00 83.00 103 LEU A N 1
ATOM 800 C CA . LEU A 1 103 ? 1.790 7.269 16.435 1.00 83.00 103 LEU A CA 1
ATOM 801 C C . LEU A 1 103 ? 3.207 6.726 16.226 1.00 83.00 103 LEU A C 1
ATOM 803 O O . LEU A 1 103 ? 3.551 6.376 15.117 1.00 83.00 103 LEU A O 1
ATOM 807 N N . PRO A 1 104 ? 4.075 6.652 17.244 1.00 81.12 104 PRO A N 1
ATOM 808 C CA . PRO A 1 104 ? 5.430 6.117 17.125 1.00 81.12 104 PRO A CA 1
ATOM 809 C C . PRO A 1 104 ? 5.541 4.732 16.468 1.00 81.12 104 PRO A C 1
ATOM 811 O O . PRO A 1 104 ? 6.426 4.510 15.638 1.00 81.12 104 PRO A O 1
ATOM 814 N N . LEU A 1 105 ? 4.673 3.789 16.847 1.00 83.81 105 LEU A N 1
ATOM 815 C CA . LEU A 1 105 ? 4.750 2.408 16.376 1.00 83.81 105 LEU A CA 1
ATOM 816 C C . LEU A 1 105 ? 3.372 1.789 16.149 1.00 83.81 105 LEU A C 1
ATOM 818 O O . LEU A 1 105 ? 2.534 1.734 17.053 1.00 83.81 105 LEU A O 1
ATOM 822 N N . LEU A 1 106 ? 3.207 1.215 14.960 1.00 83.19 106 LEU A N 1
ATOM 823 C CA . LEU A 1 106 ? 2.033 0.453 14.571 1.00 83.19 106 LEU A CA 1
ATOM 824 C C . LEU A 1 106 ? 2.424 -0.881 13.927 1.00 83.19 106 LEU A C 1
ATOM 826 O O . LEU A 1 106 ? 3.076 -0.921 12.881 1.00 83.19 106 LEU A O 1
ATOM 830 N N . THR A 1 107 ? 1.998 -1.985 14.541 1.00 82.94 107 THR A N 1
ATOM 831 C CA . THR A 1 107 ? 2.303 -3.341 14.054 1.00 82.94 107 THR A CA 1
ATOM 832 C C . THR A 1 107 ? 1.075 -4.255 14.110 1.00 82.94 107 THR A C 1
ATOM 834 O O . THR A 1 107 ? 0.959 -5.066 15.036 1.00 82.94 107 THR A O 1
ATOM 837 N N . PRO A 1 108 ? 0.122 -4.132 13.168 1.00 79.00 108 PRO A N 1
ATOM 838 C CA . PRO A 1 108 ? -0.952 -5.105 13.047 1.00 79.00 108 PRO A CA 1
ATOM 839 C C . PRO A 1 108 ? -0.394 -6.438 12.535 1.00 79.00 108 PRO A C 1
ATOM 841 O O . PRO A 1 108 ? 0.341 -6.474 11.546 1.00 79.00 108 PRO A O 1
ATOM 844 N N . LEU A 1 109 ? -0.722 -7.544 13.212 1.00 78.88 109 LEU A N 1
ATOM 845 C CA . LEU A 1 109 ? -0.278 -8.866 12.760 1.00 78.88 109 LEU A CA 1
ATOM 846 C C . LEU A 1 109 ? -1.154 -9.380 11.608 1.00 78.88 109 LEU A C 1
ATOM 848 O O . LEU A 1 109 ? -0.619 -9.753 10.570 1.00 78.88 109 LEU A O 1
ATOM 852 N N . VAL A 1 110 ? -2.477 -9.393 11.764 1.00 76.94 110 VAL A N 1
ATOM 853 C CA . VAL A 1 110 ? -3.414 -9.827 10.714 1.00 76.94 110 VAL A CA 1
ATOM 854 C C . VAL A 1 110 ? -4.583 -8.852 10.639 1.00 76.94 110 VAL A C 1
ATOM 856 O O . VAL A 1 110 ? -5.170 -8.522 11.673 1.00 76.94 110 VAL A O 1
ATOM 859 N N . SER A 1 111 ? -4.897 -8.375 9.435 1.00 82.38 111 SER A N 1
ATOM 860 C CA . SER A 1 111 ? -5.977 -7.416 9.203 1.00 82.38 111 SER A CA 1
ATOM 861 C C . SER A 1 111 ? -6.632 -7.583 7.835 1.00 82.38 111 SER A C 1
ATOM 863 O O . SER A 1 111 ? -5.930 -7.357 6.862 1.00 82.38 111 SER A O 1
ATOM 865 N N . ASP A 1 112 ? -7.946 -7.783 7.700 1.00 85.38 112 ASP A N 1
ATOM 866 C CA . ASP A 1 112 ? -8.539 -7.812 6.341 1.00 85.38 112 ASP A CA 1
ATOM 867 C C . ASP A 1 112 ? -8.384 -6.447 5.640 1.00 85.38 112 ASP A C 1
ATOM 869 O O . ASP A 1 112 ? -8.153 -6.357 4.438 1.00 85.38 112 ASP A O 1
ATOM 873 N N . GLY A 1 113 ? -8.424 -5.334 6.381 1.00 85.81 113 GLY A N 1
ATOM 874 C CA . GLY A 1 113 ? -8.218 -4.019 5.774 1.00 85.81 113 GLY A CA 1
ATOM 875 C C . GLY A 1 113 ? -7.645 -2.972 6.708 1.00 85.81 113 GLY A C 1
ATOM 876 O O . GLY A 1 113 ? -8.080 -2.822 7.844 1.00 85.81 113 GLY A O 1
ATOM 877 N N . PHE A 1 114 ? -6.701 -2.189 6.209 1.00 84.19 114 PHE A N 1
ATOM 878 C CA . PHE A 1 114 ? -6.075 -1.114 6.948 1.00 84.19 114 PHE A CA 1
ATOM 879 C C . PHE A 1 114 ? -6.281 0.220 6.225 1.00 84.19 114 PHE A C 1
ATOM 881 O O . PHE A 1 114 ? -5.845 0.385 5.092 1.00 84.19 114 PHE A O 1
ATOM 888 N N . TYR A 1 115 ? -6.948 1.171 6.877 1.00 89.62 115 TYR A N 1
ATOM 889 C CA . TYR A 1 115 ? -7.321 2.469 6.324 1.00 89.62 115 TYR A CA 1
ATOM 890 C C . TYR A 1 115 ? -6.892 3.593 7.269 1.00 89.62 115 TYR A C 1
ATOM 892 O O . TYR A 1 115 ? -7.404 3.722 8.384 1.00 89.62 115 TYR A O 1
ATOM 900 N N . MET A 1 116 ? -5.992 4.455 6.804 1.00 89.44 116 MET A N 1
ATOM 901 C CA . MET A 1 116 ? -5.606 5.681 7.505 1.00 89.44 116 MET A CA 1
ATOM 902 C C . MET A 1 116 ? -5.931 6.902 6.665 1.00 89.44 116 MET A C 1
ATOM 904 O O . MET A 1 116 ? -5.548 6.984 5.501 1.00 89.44 116 MET A O 1
ATOM 908 N N . ASN A 1 117 ? -6.614 7.862 7.279 1.00 93.75 117 ASN A N 1
ATOM 909 C CA . ASN A 1 117 ? -6.833 9.192 6.738 1.00 93.75 117 ASN A CA 1
ATOM 910 C C . ASN A 1 117 ? -6.396 10.234 7.770 1.00 93.75 117 ASN A C 1
ATOM 912 O O . ASN A 1 117 ? -7.038 10.359 8.809 1.00 93.75 117 ASN A O 1
ATOM 916 N N . CYS A 1 118 ? -5.291 10.939 7.553 1.00 88.81 118 CYS A N 1
ATOM 917 C CA . CYS A 1 118 ? -4.714 11.794 8.594 1.00 88.81 118 CYS A CA 1
ATOM 918 C C . CYS A 1 118 ? -4.243 13.146 8.060 1.00 88.81 118 CYS A C 1
ATOM 920 O O . CYS A 1 118 ? -3.707 13.246 6.955 1.00 88.81 118 CYS A O 1
ATOM 922 N N . GLN A 1 119 ? -4.442 14.196 8.860 1.00 91.50 119 GLN A N 1
ATOM 923 C CA . GLN A 1 119 ? -4.019 15.552 8.514 1.00 91.50 119 GLN A CA 1
ATOM 924 C C . GLN A 1 119 ? -3.551 16.335 9.752 1.00 91.50 119 GLN A C 1
ATOM 926 O O . GLN A 1 119 ? -4.401 16.898 10.452 1.00 91.50 119 GLN A O 1
ATOM 931 N N . PRO A 1 120 ? -2.237 16.471 10.021 1.00 87.94 120 PRO A N 1
ATOM 932 C CA . PRO A 1 120 ? -1.065 15.706 9.545 1.00 87.94 120 PRO A CA 1
ATOM 933 C C . PRO A 1 120 ? -0.926 14.302 10.172 1.00 87.94 120 PRO A C 1
ATOM 935 O O . PRO A 1 120 ? -1.665 13.953 11.097 1.00 87.94 120 PRO A O 1
ATOM 938 N N . MET A 1 121 ? 0.056 13.530 9.689 1.00 89.50 121 MET A N 1
ATOM 939 C CA . MET A 1 121 ? 0.478 12.238 10.243 1.00 89.50 121 MET A CA 1
ATOM 940 C C . MET A 1 121 ? 1.991 12.148 10.474 1.00 89.50 121 MET A C 1
ATOM 942 O O . MET A 1 121 ? 2.758 12.288 9.521 1.00 89.50 121 MET A O 1
ATOM 946 N N . GLU A 1 122 ? 2.379 11.763 11.692 1.00 88.19 122 GLU A N 1
ATOM 947 C CA . GLU A 1 122 ? 3.742 11.352 12.049 1.00 88.19 122 GLU A CA 1
ATOM 948 C C . GLU A 1 122 ? 3.737 9.906 12.578 1.00 88.19 122 GLU A C 1
ATOM 950 O O . GLU A 1 122 ? 3.163 9.608 13.632 1.00 88.19 122 GLU A O 1
ATOM 955 N N . LEU A 1 123 ? 4.362 8.988 11.830 1.00 83.69 123 LEU A N 1
ATOM 956 C CA . LEU A 1 123 ? 4.476 7.570 12.191 1.00 83.69 123 LEU A CA 1
ATOM 957 C C . LEU A 1 123 ? 5.898 7.082 11.916 1.00 83.69 123 LEU A C 1
ATOM 959 O O . LEU A 1 123 ? 6.205 6.747 10.792 1.00 83.69 123 LEU A O 1
ATOM 963 N N . PRO A 1 124 ? 6.795 7.006 12.905 1.00 81.00 124 PRO A N 1
ATOM 964 C CA . PRO A 1 124 ? 8.141 6.463 12.755 1.00 81.00 124 PRO A CA 1
ATOM 965 C C . PRO A 1 124 ? 8.211 5.076 12.097 1.00 81.00 124 PRO A C 1
ATOM 967 O O . PRO A 1 124 ? 9.088 4.834 11.266 1.00 81.00 124 PRO A O 1
ATOM 970 N N . LEU A 1 125 ? 7.324 4.153 12.484 1.00 84.94 125 LEU A N 1
ATOM 971 C CA . LEU A 1 125 ? 7.417 2.756 12.066 1.00 84.94 125 LEU A CA 1
ATOM 972 C C . LEU A 1 125 ? 6.051 2.092 11.866 1.00 84.94 125 LEU A C 1
ATOM 974 O O . LEU A 1 125 ? 5.253 1.993 12.800 1.00 84.94 125 LEU A O 1
ATOM 978 N N . LEU A 1 126 ? 5.850 1.537 10.667 1.00 84.38 126 LEU A N 1
ATOM 979 C CA . LEU A 1 126 ? 4.672 0.758 10.297 1.00 84.38 126 LEU A CA 1
ATOM 980 C C . LEU A 1 126 ? 5.056 -0.612 9.723 1.00 84.38 126 LEU A C 1
ATOM 982 O O . LEU A 1 126 ? 5.690 -0.706 8.671 1.00 84.38 126 LEU A O 1
ATOM 986 N N . ILE A 1 127 ? 4.647 -1.683 10.409 1.00 83.69 127 ILE A N 1
ATOM 987 C CA . ILE A 1 127 ? 4.930 -3.070 10.006 1.00 83.69 127 ILE A CA 1
ATOM 988 C C . ILE A 1 127 ? 3.640 -3.904 10.050 1.00 83.69 127 ILE A C 1
ATOM 990 O O . ILE A 1 127 ? 3.401 -4.608 11.036 1.00 83.69 127 ILE A O 1
ATOM 994 N N . PRO A 1 128 ? 2.785 -3.839 9.015 1.00 80.00 128 PRO A N 1
ATOM 995 C CA . PRO A 1 128 ? 1.701 -4.797 8.860 1.00 80.00 128 PRO A CA 1
ATOM 996 C C . PRO A 1 128 ? 2.272 -6.136 8.371 1.00 80.00 128 PRO A C 1
ATOM 998 O O . PRO A 1 128 ? 3.012 -6.179 7.385 1.00 80.00 128 PRO A O 1
ATOM 1001 N N . LEU A 1 129 ? 1.971 -7.240 9.066 1.00 80.88 129 LEU A N 1
ATOM 1002 C CA . LEU A 1 129 ? 2.461 -8.555 8.627 1.00 80.88 129 LEU A CA 1
ATOM 1003 C C . LEU A 1 129 ? 1.585 -9.122 7.504 1.00 80.88 129 LEU A C 1
ATOM 1005 O O . LEU A 1 129 ? 2.111 -9.488 6.460 1.00 80.88 129 LEU A O 1
ATOM 1009 N N . VAL A 1 130 ? 0.268 -9.194 7.699 1.00 77.81 130 VAL A N 1
ATOM 1010 C CA . VAL A 1 130 ? -0.667 -9.724 6.695 1.00 77.81 130 VAL A CA 1
ATOM 1011 C C . VAL A 1 130 ? -1.890 -8.822 6.608 1.00 77.81 130 VAL A C 1
ATOM 1013 O O . VAL A 1 130 ? -2.541 -8.591 7.631 1.00 77.81 130 VAL A O 1
ATOM 1016 N N . SER A 1 131 ? -2.213 -8.338 5.406 1.00 82.75 131 SER A N 1
ATOM 1017 C CA . SER A 1 131 ? -3.474 -7.631 5.185 1.00 82.75 131 SER A CA 1
ATOM 1018 C C . SER A 1 131 ? -4.046 -7.724 3.779 1.00 82.75 131 SER A C 1
ATOM 1020 O O . SER A 1 131 ? -3.328 -7.385 2.849 1.00 82.75 131 SER A O 1
ATOM 1022 N N . 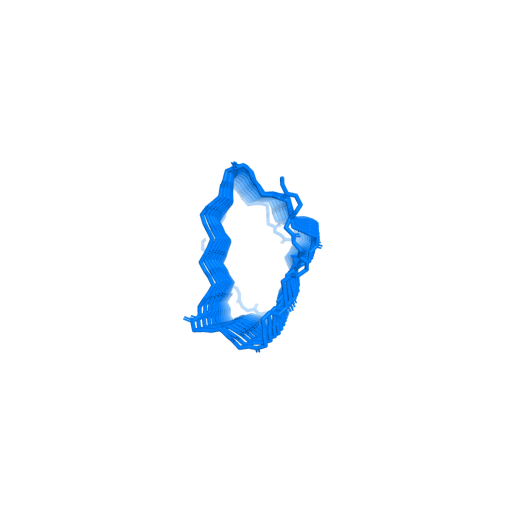ASP A 1 132 ? -5.336 -8.014 3.601 1.00 85.94 132 ASP A N 1
ATOM 1023 C CA . ASP A 1 132 ? -5.922 -8.054 2.246 1.00 85.94 132 ASP A CA 1
ATOM 1024 C C . ASP A 1 132 ? -5.855 -6.668 1.576 1.00 85.94 132 ASP A C 1
ATOM 1026 O O . ASP A 1 132 ? -5.629 -6.537 0.377 1.00 85.94 132 ASP A O 1
ATOM 1030 N N . GLY A 1 133 ? -5.973 -5.587 2.348 1.00 85.94 133 GLY A N 1
ATOM 1031 C CA . GLY A 1 133 ? -5.838 -4.236 1.816 1.00 85.94 133 GLY A CA 1
ATOM 1032 C C . GLY A 1 133 ? -5.148 -3.270 2.759 1.00 85.94 133 GLY A C 1
ATOM 1033 O O . GLY A 1 133 ? -5.436 -3.223 3.952 1.00 85.94 133 GLY A O 1
ATOM 1034 N N . PHE A 1 134 ? -4.296 -2.424 2.199 1.00 85.19 134 PHE A N 1
ATOM 1035 C CA . PHE A 1 134 ? -3.647 -1.335 2.899 1.00 85.19 134 PHE A CA 1
ATOM 1036 C C . PHE A 1 134 ? -3.867 -0.022 2.139 1.00 85.19 134 PHE A C 1
ATOM 1038 O O . PHE A 1 134 ? -3.499 0.100 0.975 1.00 85.19 134 PHE A O 1
ATOM 1045 N N . TYR A 1 135 ? -4.462 0.968 2.802 1.00 90.12 135 TYR A N 1
ATOM 1046 C CA . TYR A 1 135 ? -4.851 2.257 2.239 1.00 90.12 135 TYR A CA 1
ATOM 1047 C C . TYR A 1 135 ? -4.411 3.396 3.165 1.00 90.12 135 TYR A C 1
ATOM 1049 O O . TYR A 1 135 ? -4.893 3.528 4.291 1.00 90.12 135 TYR A O 1
ATOM 1057 N N . MET A 1 136 ? -3.535 4.268 2.672 1.00 90.00 136 MET A N 1
ATOM 1058 C CA . MET A 1 136 ? -3.153 5.514 3.342 1.00 90.00 136 MET A CA 1
ATOM 1059 C C . MET A 1 136 ? -3.555 6.722 2.507 1.00 90.00 136 MET A C 1
ATOM 1061 O O . MET A 1 136 ? -3.256 6.783 1.315 1.00 90.00 136 MET A O 1
ATOM 1065 N N . ASN A 1 137 ? -4.206 7.693 3.143 1.00 94.19 137 ASN A N 1
ATOM 1066 C CA . ASN A 1 137 ? -4.478 9.009 2.584 1.00 94.19 137 ASN A CA 1
ATOM 1067 C C . ASN A 1 137 ? -4.061 10.103 3.574 1.00 94.19 137 ASN A C 1
ATOM 1069 O O . ASN A 1 137 ? -4.738 10.306 4.578 1.00 94.19 137 ASN A O 1
ATOM 1073 N N . CYS A 1 138 ? -2.956 10.800 3.324 1.00 89.31 138 CYS A N 1
ATOM 1074 C CA . CYS A 1 138 ? -2.365 11.678 4.335 1.00 89.31 138 CYS A CA 1
ATOM 1075 C C . CYS A 1 138 ? -1.947 13.038 3.773 1.00 89.31 138 CYS A C 1
ATOM 1077 O O . CYS A 1 138 ? -1.439 13.141 2.654 1.00 89.31 138 CYS A O 1
ATOM 1079 N N . GLN A 1 139 ? -2.154 14.096 4.562 1.00 92.06 139 GLN A N 1
ATOM 1080 C CA . GLN A 1 139 ? -1.785 15.460 4.181 1.00 92.06 139 GLN A CA 1
ATOM 1081 C C . GLN A 1 139 ? -1.308 16.287 5.389 1.00 92.06 139 GLN A C 1
ATOM 1083 O O . GLN A 1 139 ? -2.156 16.836 6.102 1.00 92.06 139 GLN A O 1
ATOM 1088 N N . PRO A 1 140 ? 0.009 16.483 5.610 1.00 88.25 140 PRO A N 1
ATOM 1089 C CA . PRO A 1 140 ? 1.193 15.739 5.131 1.00 88.25 140 PRO A CA 1
ATOM 1090 C C . PRO A 1 140 ? 1.378 14.353 5.786 1.00 88.25 140 PRO A C 1
ATOM 1092 O O . PRO A 1 140 ? 0.670 14.012 6.737 1.00 88.25 140 PRO A O 1
ATOM 1095 N N . MET A 1 141 ? 2.365 13.590 5.298 1.00 90.50 141 MET A N 1
ATOM 1096 C CA . MET A 1 141 ? 2.829 12.326 5.883 1.00 90.50 141 MET A CA 1
ATOM 1097 C C . MET A 1 141 ? 4.349 12.280 6.074 1.00 90.50 141 MET A C 1
ATOM 1099 O O . MET A 1 141 ? 5.089 12.422 5.099 1.00 90.50 141 MET A O 1
ATOM 1103 N N . GLU A 1 142 ? 4.779 11.941 7.291 1.00 89.00 142 GLU A N 1
ATOM 1104 C CA . GLU A 1 142 ? 6.164 11.587 7.624 1.00 89.00 142 GLU A CA 1
ATOM 1105 C C . GLU A 1 142 ? 6.218 10.152 8.180 1.00 89.00 142 GLU A C 1
ATOM 1107 O O . GLU A 1 142 ? 5.697 9.864 9.265 1.00 89.00 142 GLU A O 1
ATOM 1112 N N . LEU A 1 143 ? 6.827 9.232 7.420 1.00 85.25 143 LEU A N 1
ATOM 1113 C CA . LEU A 1 143 ? 6.965 7.818 7.788 1.00 85.25 143 LEU A CA 1
ATOM 1114 C C . LEU A 1 143 ? 8.384 7.323 7.488 1.00 85.25 143 LEU A C 1
ATOM 1116 O O . LEU A 1 143 ? 8.661 6.942 6.369 1.00 85.25 143 LEU A O 1
ATOM 1120 N N . PRO A 1 144 ? 9.310 7.285 8.454 1.00 81.31 144 PRO A N 1
ATOM 1121 C CA . PRO A 1 144 ? 10.662 6.759 8.279 1.00 81.31 144 PRO A CA 1
ATOM 1122 C C . PRO A 1 144 ? 10.745 5.355 7.664 1.00 81.31 144 PRO A C 1
ATOM 1124 O O . PRO A 1 144 ? 11.605 5.110 6.816 1.00 81.31 144 PRO A O 1
ATOM 1127 N N . LEU A 1 145 ? 9.892 4.424 8.102 1.00 86.56 145 LEU A N 1
ATOM 1128 C CA . LEU A 1 145 ? 9.967 3.027 7.678 1.00 86.56 145 LEU A CA 1
ATOM 1129 C C . LEU A 1 145 ? 8.591 2.378 7.530 1.00 86.56 145 LEU A C 1
ATOM 1131 O O . LEU A 1 145 ? 7.813 2.311 8.484 1.00 86.56 145 LEU A O 1
ATOM 1135 N N . LEU A 1 146 ? 8.362 1.795 6.353 1.00 85.62 146 LEU A N 1
ATOM 1136 C CA . LEU A 1 146 ? 7.192 0.987 6.037 1.00 85.62 146 LEU A CA 1
ATOM 1137 C C . LEU A 1 146 ? 7.596 -0.364 5.442 1.00 85.62 146 LEU A C 1
ATOM 1139 O O . LEU A 1 146 ? 8.242 -0.431 4.395 1.00 85.62 146 LEU A O 1
ATOM 1143 N N . THR A 1 147 ? 7.196 -1.454 6.097 1.00 85.62 147 THR A N 1
ATOM 1144 C CA . THR A 1 147 ? 7.512 -2.818 5.644 1.00 85.62 147 THR A CA 1
ATOM 1145 C C . THR A 1 147 ? 6.292 -3.740 5.712 1.00 85.62 147 THR A C 1
ATOM 1147 O O . THR A 1 147 ? 6.184 -4.529 6.658 1.00 85.62 147 THR A O 1
ATOM 1150 N N . PRO A 1 148 ? 5.353 -3.653 4.751 1.00 81.31 148 PRO A N 1
ATOM 1151 C CA . PRO A 1 148 ? 4.282 -4.632 4.636 1.00 81.31 148 PRO A CA 1
ATOM 1152 C C . PRO A 1 148 ? 4.861 -5.977 4.178 1.00 81.31 148 PRO A C 1
ATOM 1154 O O . PRO A 1 148 ? 5.592 -6.036 3.185 1.00 81.31 148 PRO A O 1
ATOM 1157 N N . LEU A 1 149 ? 4.578 -7.065 4.903 1.00 81.88 149 LEU A N 1
ATOM 1158 C CA . LEU A 1 149 ? 5.094 -8.380 4.500 1.00 81.88 149 LEU A CA 1
ATOM 1159 C C . LEU A 1 149 ? 4.214 -9.017 3.420 1.00 81.88 149 LEU A C 1
ATOM 1161 O O . LEU A 1 149 ? 4.735 -9.432 2.392 1.00 81.88 149 LEU A O 1
ATOM 1165 N N . VAL A 1 150 ? 2.902 -9.099 3.633 1.00 78.44 150 VAL A N 1
ATOM 1166 C CA . VAL A 1 150 ? 1.967 -9.685 2.663 1.00 78.44 150 VAL A CA 1
ATOM 1167 C C . VAL A 1 150 ? 0.724 -8.813 2.565 1.00 78.44 150 VAL A C 1
ATOM 1169 O O . VAL A 1 150 ? 0.076 -8.574 3.586 1.00 78.44 150 VAL A O 1
ATOM 1172 N N . SER A 1 151 ? 0.379 -8.363 1.357 1.00 82.69 151 SER A N 1
ATOM 1173 C CA . SER A 1 151 ? -0.901 -7.689 1.134 1.00 82.69 151 SER A CA 1
ATOM 1174 C C . SER A 1 151 ? -1.490 -7.849 -0.259 1.00 82.69 151 SER A C 1
ATOM 1176 O O . SER A 1 151 ? -0.793 -7.527 -1.212 1.00 82.69 151 SER A O 1
ATOM 1178 N N . ASP A 1 152 ? -2.773 -8.183 -0.408 1.00 85.69 152 ASP A N 1
ATOM 1179 C CA . ASP A 1 152 ? -3.373 -8.269 -1.754 1.00 85.69 152 ASP A CA 1
ATOM 1180 C C . ASP A 1 152 ? -3.347 -6.894 -2.448 1.00 85.69 152 ASP A C 1
ATOM 1182 O O . ASP A 1 152 ? -3.078 -6.775 -3.640 1.00 85.69 152 ASP A O 1
ATOM 1186 N N . GLY A 1 153 ? -3.540 -5.805 -1.701 1.00 85.94 153 GLY A N 1
ATOM 1187 C CA . GLY A 1 153 ? -3.444 -4.456 -2.249 1.00 85.94 153 GLY A CA 1
ATOM 1188 C C . GLY A 1 153 ? -2.778 -3.462 -1.317 1.00 85.94 153 GLY A C 1
ATOM 1189 O O . GLY A 1 153 ? -3.115 -3.369 -0.141 1.00 85.94 153 GLY A O 1
ATOM 1190 N N . PHE A 1 154 ? -1.893 -2.644 -1.872 1.00 85.88 154 PHE A N 1
ATOM 1191 C CA . PHE A 1 154 ? -1.249 -1.544 -1.181 1.00 85.88 154 PHE A CA 1
ATOM 1192 C C . PHE A 1 154 ? -1.472 -0.236 -1.948 1.00 85.88 154 PHE A C 1
ATOM 1194 O O . PHE A 1 154 ? -1.087 -0.111 -3.107 1.00 85.88 154 PHE A O 1
ATOM 1201 N N . TYR A 1 155 ? -2.087 0.748 -1.296 1.00 90.56 155 TYR A N 1
ATOM 1202 C CA . TYR A 1 155 ? -2.481 2.029 -1.873 1.00 90.56 155 TYR A CA 1
ATOM 1203 C C . TYR A 1 155 ? -2.040 3.183 -0.969 1.00 90.56 155 TYR A C 1
ATOM 1205 O O . TYR A 1 155 ? -2.474 3.295 0.177 1.00 90.56 155 TYR A O 1
ATOM 1213 N N . MET A 1 156 ? -1.228 4.094 -1.501 1.00 90.56 156 MET A N 1
ATOM 1214 C CA . MET A 1 156 ? -0.872 5.350 -0.835 1.00 90.56 156 MET A CA 1
ATOM 1215 C C . MET A 1 156 ? -1.279 6.548 -1.680 1.00 90.56 156 MET A C 1
ATOM 1217 O O . MET A 1 156 ? -0.970 6.609 -2.870 1.00 90.56 156 MET A O 1
ATOM 1221 N N . ASN A 1 157 ? -1.947 7.513 -1.052 1.00 94.44 157 ASN A N 1
ATOM 1222 C CA . ASN A 1 157 ? -2.254 8.816 -1.618 1.00 94.44 157 ASN A CA 1
ATOM 1223 C C . ASN A 1 157 ? -1.824 9.930 -0.655 1.00 94.44 157 ASN A C 1
ATOM 1225 O O . ASN A 1 157 ? -2.477 10.139 0.360 1.00 94.44 157 ASN A O 1
ATOM 1229 N N . CYS A 1 158 ? -0.741 10.645 -0.944 1.00 90.38 158 CYS A N 1
ATOM 1230 C CA . CYS A 1 158 ? -0.150 11.563 0.034 1.00 90.38 158 CYS A CA 1
ATOM 1231 C C . CYS A 1 158 ? 0.210 12.923 -0.565 1.00 90.38 158 CYS A C 1
ATOM 1233 O O . CYS A 1 158 ? 0.680 13.016 -1.702 1.00 90.38 158 CYS A O 1
ATOM 1235 N N . GLN A 1 159 ? -0.005 13.989 0.209 1.00 92.50 159 GLN A N 1
ATOM 1236 C CA . GLN A 1 159 ? 0.313 15.357 -0.204 1.00 92.50 159 GLN A CA 1
ATOM 1237 C C . GLN A 1 159 ? 0.807 16.213 0.976 1.00 92.50 159 GLN A C 1
ATOM 1239 O O . GLN A 1 159 ? -0.032 16.775 1.689 1.00 92.50 159 GLN A O 1
ATOM 1244 N N . PRO A 1 160 ? 2.126 16.418 1.172 1.00 89.50 160 PRO A N 1
ATOM 1245 C CA . PRO A 1 160 ? 3.312 15.684 0.677 1.00 89.50 160 PRO A CA 1
ATOM 1246 C C . PRO A 1 160 ? 3.539 14.309 1.346 1.00 89.50 160 PRO A C 1
ATOM 1248 O O . PRO A 1 160 ? 2.882 13.990 2.340 1.00 89.50 160 PRO A O 1
ATOM 1251 N N . MET A 1 161 ? 4.506 13.533 0.829 1.00 91.75 161 MET A N 1
ATOM 1252 C CA . MET A 1 161 ? 5.053 12.324 1.468 1.00 91.75 161 MET A CA 1
ATOM 1253 C C . MET A 1 161 ? 6.578 12.368 1.621 1.00 91.75 161 MET A C 1
ATOM 1255 O O . MET A 1 161 ? 7.284 12.512 0.621 1.00 91.75 161 MET A O 1
ATOM 1259 N N . GLU A 1 162 ? 7.056 12.099 2.837 1.00 90.31 162 GLU A N 1
ATOM 1260 C CA . GLU A 1 162 ? 8.458 11.789 3.143 1.00 90.31 162 GLU A CA 1
ATOM 1261 C C . GLU A 1 162 ? 8.564 10.371 3.728 1.00 90.31 162 GLU A C 1
ATOM 1263 O O . GLU A 1 162 ? 8.085 10.092 4.833 1.00 90.31 162 GLU A O 1
ATOM 1268 N N . LEU A 1 163 ? 9.171 9.453 2.967 1.00 87.75 163 LEU A N 1
ATOM 1269 C CA . LEU A 1 163 ? 9.305 8.040 3.331 1.00 87.75 163 LEU A CA 1
ATOM 1270 C C . LEU A 1 163 ? 10.723 7.543 3.020 1.00 87.75 163 LEU A C 1
ATOM 1272 O O . LEU A 1 163 ? 10.977 7.103 1.915 1.00 87.75 163 LEU A O 1
ATOM 1276 N N . PRO A 1 164 ? 11.680 7.584 3.958 1.00 84.56 164 PRO A N 1
ATOM 1277 C CA . PRO A 1 164 ? 13.042 7.085 3.766 1.00 84.56 164 PRO A CA 1
ATOM 1278 C C . PRO A 1 164 ? 13.149 5.667 3.190 1.00 84.56 164 PRO A C 1
ATOM 1280 O O . PRO A 1 164 ? 14.003 5.414 2.337 1.00 84.56 164 PRO A O 1
ATOM 1283 N N . LEU A 1 165 ? 12.321 4.734 3.669 1.00 88.25 165 LEU A N 1
ATOM 1284 C CA . LEU A 1 165 ? 12.432 3.324 3.308 1.00 88.25 165 LEU A CA 1
ATOM 1285 C C . LEU A 1 165 ? 11.073 2.631 3.188 1.00 88.25 165 LEU A C 1
ATOM 1287 O O . LEU A 1 165 ? 10.308 2.564 4.152 1.00 88.25 165 LEU A O 1
ATOM 1291 N N . LEU A 1 166 ? 10.845 2.017 2.026 1.00 87.44 166 LEU A N 1
ATOM 1292 C CA . LEU A 1 166 ? 9.683 1.183 1.741 1.00 87.44 166 LEU A CA 1
ATOM 1293 C C . LEU A 1 166 ? 10.098 -0.186 1.185 1.00 87.44 166 LEU A C 1
ATOM 1295 O O . LEU A 1 166 ? 10.738 -0.281 0.136 1.00 87.44 166 LEU A O 1
ATOM 1299 N N . ILE A 1 167 ? 9.721 -1.257 1.890 1.00 86.69 167 ILE A N 1
ATOM 1300 C CA . ILE A 1 167 ? 10.037 -2.644 1.506 1.00 86.69 167 ILE A CA 1
ATOM 1301 C C . ILE A 1 167 ? 8.771 -3.512 1.589 1.00 86.69 167 ILE A C 1
ATOM 1303 O O . ILE A 1 167 ? 8.554 -4.172 2.610 1.00 86.69 167 ILE A O 1
ATOM 1307 N N . PRO A 1 168 ? 7.921 -3.526 0.549 1.00 82.44 168 PRO A N 1
ATOM 1308 C CA . PRO A 1 168 ? 6.855 -4.509 0.440 1.00 82.44 168 PRO A CA 1
ATOM 1309 C C . PRO A 1 168 ? 7.442 -5.860 0.007 1.00 82.44 168 PRO A C 1
ATOM 1311 O O . PRO A 1 168 ? 8.153 -5.942 -0.998 1.00 82.44 168 PRO A O 1
ATOM 1314 N N . LEU A 1 169 ? 7.186 -6.930 0.769 1.00 83.19 169 LEU A N 1
ATOM 1315 C CA . LEU A 1 169 ? 7.714 -8.251 0.400 1.00 83.19 169 LEU A CA 1
ATOM 1316 C C . LEU A 1 169 ? 6.835 -8.934 -0.653 1.00 83.19 169 LEU A C 1
ATOM 1318 O O . LEU A 1 169 ? 7.356 -9.377 -1.671 1.00 83.19 169 LEU A O 1
ATOM 1322 N N . VAL A 1 170 ? 5.526 -9.031 -0.428 1.00 79.62 170 VAL A N 1
ATOM 1323 C CA . VAL A 1 170 ? 4.594 -9.675 -1.364 1.00 79.62 170 VAL A CA 1
ATOM 1324 C C . VAL A 1 170 ? 3.325 -8.842 -1.472 1.00 79.62 170 VAL A C 1
ATOM 1326 O O . VAL A 1 170 ? 2.680 -8.595 -0.452 1.00 79.62 170 VAL A O 1
ATOM 1329 N N . SER A 1 171 ? 2.953 -8.435 -2.687 1.00 83.06 171 SER A N 1
ATOM 1330 C CA . SER A 1 171 ? 1.655 -7.799 -2.910 1.00 83.06 171 SER A CA 1
ATOM 1331 C C . SER A 1 171 ? 1.058 -8.014 -4.292 1.00 83.06 171 SER A C 1
ATOM 1333 O O . SER A 1 171 ? 1.749 -7.728 -5.261 1.00 83.06 171 SER A O 1
ATOM 1335 N N . ASP A 1 172 ? -0.223 -8.361 -4.423 1.00 86.00 172 ASP A N 1
ATOM 1336 C CA . ASP A 1 172 ? -0.828 -8.490 -5.763 1.00 86.00 172 ASP A CA 1
ATOM 1337 C C . ASP A 1 172 ? -0.832 -7.127 -6.482 1.00 86.00 172 ASP A C 1
ATOM 1339 O O . ASP A 1 172 ? -0.531 -7.019 -7.668 1.00 86.00 172 ASP A O 1
ATOM 1343 N N . GLY A 1 173 ? -1.081 -6.035 -5.757 1.00 86.06 173 GLY A N 1
ATOM 1344 C CA . GLY A 1 173 ? -1.027 -4.689 -6.319 1.00 86.06 173 GLY A CA 1
ATOM 1345 C C . GLY A 1 173 ? -0.366 -3.674 -5.405 1.00 86.06 173 GLY A C 1
ATOM 1346 O O . GLY A 1 173 ? -0.704 -3.560 -4.231 1.00 86.06 173 GLY A O 1
ATOM 1347 N N . PHE A 1 174 ? 0.518 -2.863 -5.974 1.00 86.00 174 PHE A N 1
ATOM 1348 C CA . PHE A 1 174 ? 1.142 -1.734 -5.309 1.00 86.00 174 PHE A CA 1
ATOM 1349 C C . PHE A 1 174 ? 0.860 -0.443 -6.088 1.00 86.00 174 PHE A C 1
ATOM 1351 O O . PHE A 1 174 ? 1.217 -0.321 -7.258 1.00 86.00 174 PHE A O 1
ATOM 1358 N N . TYR A 1 175 ? 0.237 0.535 -5.434 1.00 90.62 175 TYR A N 1
ATOM 1359 C CA . TYR A 1 175 ? -0.199 1.800 -6.017 1.00 90.62 175 TYR A CA 1
ATOM 1360 C C . TYR A 1 175 ? 0.236 2.980 -5.146 1.00 90.62 175 TYR A C 1
ATOM 1362 O O . TYR A 1 175 ? -0.182 3.120 -3.998 1.00 90.62 175 TYR A O 1
ATOM 1370 N N . MET A 1 176 ? 1.025 3.884 -5.717 1.00 91.00 176 MET A N 1
ATOM 1371 C CA . MET A 1 176 ? 1.414 5.145 -5.086 1.00 91.00 176 MET A CA 1
ATOM 1372 C C . MET A 1 176 ? 0.964 6.328 -5.933 1.00 91.00 176 MET A C 1
ATOM 1374 O O . MET A 1 176 ? 1.279 6.404 -7.119 1.00 91.00 176 MET A O 1
ATOM 1378 N N . ASN A 1 177 ? 0.251 7.264 -5.311 1.00 94.75 177 ASN A N 1
ATOM 1379 C CA . ASN A 1 177 ? -0.075 8.566 -5.871 1.00 94.75 177 ASN A CA 1
ATOM 1380 C C . ASN A 1 177 ? 0.385 9.668 -4.912 1.00 94.75 177 ASN A C 1
ATOM 1382 O O . ASN A 1 177 ? -0.121 9.752 -3.799 1.00 94.75 177 ASN A O 1
ATOM 1386 N N . CYS A 1 178 ? 1.361 10.492 -5.279 1.00 91.06 178 CYS A N 1
ATOM 1387 C CA . CYS A 1 178 ? 1.948 11.441 -4.324 1.00 91.06 178 CYS A CA 1
ATOM 1388 C C . CYS A 1 178 ? 2.265 12.796 -4.951 1.00 91.06 178 CYS A C 1
ATOM 1390 O O . CYS A 1 178 ? 2.720 12.874 -6.094 1.00 91.06 178 CYS A O 1
ATOM 1392 N N . GLN A 1 179 ? 2.040 13.869 -4.190 1.00 93.00 179 GLN A N 1
ATOM 1393 C CA . GLN A 1 179 ? 2.312 15.235 -4.635 1.00 93.00 179 GLN A CA 1
ATOM 1394 C C . GLN A 1 179 ? 2.810 16.123 -3.482 1.00 93.00 179 GLN A C 1
ATOM 1396 O O . GLN A 1 179 ? 1.973 16.685 -2.767 1.00 93.00 179 GLN A O 1
ATOM 1401 N N . PRO A 1 180 ? 4.129 16.350 -3.310 1.00 89.81 180 PRO A N 1
ATOM 1402 C CA . PRO A 1 180 ? 5.318 15.630 -3.819 1.00 89.81 180 PRO A CA 1
ATOM 1403 C C . PRO A 1 180 ? 5.594 14.273 -3.132 1.00 89.81 180 PRO A C 1
ATOM 1405 O O . PRO A 1 180 ? 4.960 13.949 -2.126 1.00 89.81 180 PRO A O 1
ATOM 1408 N N . MET A 1 181 ? 6.572 13.516 -3.655 1.00 93.00 181 MET A N 1
ATOM 1409 C CA . MET A 1 181 ? 7.172 12.333 -3.014 1.00 93.00 181 MET A CA 1
ATOM 1410 C C . MET A 1 181 ? 8.697 12.427 -2.888 1.00 93.00 181 MET A C 1
ATOM 1412 O O . MET A 1 181 ? 9.379 12.568 -3.905 1.00 93.00 181 MET A O 1
ATOM 1416 N N . GLU A 1 182 ? 9.201 12.184 -1.677 1.00 91.38 182 GLU A N 1
ATOM 1417 C CA . GLU A 1 182 ? 10.612 11.900 -1.389 1.00 91.38 182 GLU A CA 1
ATOM 1418 C C . GLU A 1 182 ? 10.753 10.491 -0.790 1.00 91.38 182 GLU A C 1
ATOM 1420 O O . GLU A 1 182 ? 10.315 10.222 0.333 1.00 91.38 182 GLU A O 1
ATOM 1425 N N . LEU A 1 183 ? 11.347 9.570 -1.558 1.00 89.38 183 LEU A N 1
ATOM 1426 C CA . LEU A 1 183 ? 11.516 8.164 -1.178 1.00 89.38 183 LEU A CA 1
ATOM 1427 C C . LEU A 1 183 ? 12.938 7.693 -1.514 1.00 89.38 183 LEU A C 1
ATOM 1429 O O . LEU A 1 183 ? 13.173 7.222 -2.612 1.00 89.38 183 LEU A O 1
ATOM 1433 N N . PRO A 1 184 ? 13.919 7.795 -0.605 1.00 86.31 184 PRO A N 1
ATOM 1434 C CA . PRO A 1 184 ? 15.293 7.342 -0.819 1.00 86.31 184 PRO A CA 1
ATOM 1435 C C . PRO A 1 184 ? 15.437 5.913 -1.362 1.00 86.31 184 PRO A C 1
ATOM 1437 O O . PRO A 1 184 ? 16.272 5.667 -2.236 1.00 86.31 184 PRO A O 1
ATOM 1440 N N . LEU A 1 185 ? 14.660 4.965 -0.829 1.00 88.81 185 LEU A N 1
ATOM 1441 C CA . LEU A 1 185 ? 14.815 3.549 -1.143 1.00 88.81 185 LEU A CA 1
ATOM 1442 C C . LEU A 1 185 ? 13.475 2.813 -1.220 1.00 88.81 185 LEU A C 1
ATOM 1444 O O . LEU A 1 185 ? 12.735 2.740 -0.237 1.00 88.81 185 LEU A O 1
ATOM 1448 N N . LEU A 1 186 ? 13.235 2.179 -2.370 1.00 88.19 186 LEU A N 1
ATOM 1449 C CA . LEU A 1 186 ? 12.080 1.322 -2.616 1.00 88.19 186 LEU A CA 1
ATOM 1450 C C . LEU A 1 186 ? 12.502 -0.057 -3.142 1.00 88.19 186 LEU A C 1
ATOM 1452 O O . LEU A 1 186 ? 13.109 -0.177 -4.210 1.00 88.19 186 LEU A O 1
ATOM 1456 N N . ILE A 1 187 ? 12.156 -1.109 -2.395 1.00 87.25 187 ILE A N 1
ATOM 1457 C CA . ILE A 1 187 ? 12.511 -2.500 -2.715 1.00 87.25 187 ILE A CA 1
ATOM 1458 C C . ILE A 1 187 ? 11.266 -3.400 -2.639 1.00 87.25 187 ILE A C 1
ATOM 1460 O O . ILE A 1 187 ? 11.056 -4.064 -1.623 1.00 87.25 187 ILE A O 1
ATOM 1464 N N . PRO A 1 188 ? 10.429 -3.451 -3.689 1.00 83.06 188 PRO A N 1
ATOM 1465 C CA . PRO A 1 188 ? 9.375 -4.449 -3.780 1.00 83.06 188 PRO A CA 1
ATOM 1466 C C . PRO A 1 188 ? 9.979 -5.801 -4.179 1.00 83.06 188 PRO A C 1
ATOM 1468 O O . PRO A 1 188 ? 10.700 -5.894 -5.176 1.00 83.06 188 PRO A O 1
ATOM 1471 N N . LEU A 1 189 ? 9.728 -6.860 -3.400 1.00 83.50 189 LEU A N 1
ATOM 1472 C CA . LEU A 1 189 ? 10.282 -8.179 -3.735 1.00 83.50 189 LEU A CA 1
ATOM 1473 C C . LEU A 1 189 ? 9.415 -8.919 -4.761 1.00 83.50 189 LEU A C 1
ATOM 1475 O O . LEU A 1 189 ? 9.936 -9.383 -5.772 1.00 83.50 189 LEU A O 1
ATOM 1479 N N . VAL A 1 190 ? 8.112 -9.041 -4.516 1.00 79.81 190 VAL A N 1
ATOM 1480 C CA . VAL A 1 190 ? 7.183 -9.732 -5.418 1.00 79.81 190 VAL A CA 1
ATOM 1481 C C . VAL A 1 190 ? 5.898 -8.926 -5.532 1.00 79.81 190 VAL A C 1
ATOM 1483 O O . VAL A 1 190 ? 5.256 -8.671 -4.512 1.00 79.81 190 VAL A O 1
ATOM 1486 N N . SER A 1 191 ? 5.512 -8.544 -6.751 1.00 82.88 191 SER A N 1
ATOM 1487 C CA . SER A 1 191 ? 4.204 -7.925 -6.971 1.00 82.88 191 SER A CA 1
ATOM 1488 C C . SER A 1 191 ? 3.600 -8.145 -8.349 1.00 82.88 191 SER A C 1
ATOM 1490 O O . SER A 1 191 ? 4.261 -7.807 -9.327 1.00 82.88 191 SER A O 1
ATOM 1492 N N . ASP A 1 192 ? 2.338 -8.561 -8.466 1.00 85.81 192 ASP A N 1
ATOM 1493 C CA . ASP A 1 192 ? 1.717 -8.719 -9.796 1.00 85.81 192 ASP A CA 1
ATOM 1494 C C . ASP A 1 192 ? 1.675 -7.364 -10.524 1.00 85.81 192 ASP A C 1
ATOM 1496 O O . ASP A 1 192 ? 2.023 -7.251 -11.696 1.00 85.81 192 ASP A O 1
ATOM 1500 N N . GLY A 1 193 ? 1.356 -6.280 -9.815 1.00 85.94 193 GLY A N 1
ATOM 1501 C CA . GLY A 1 193 ? 1.360 -4.936 -10.384 1.00 85.94 193 GLY A CA 1
ATOM 1502 C C . GLY A 1 193 ? 2.034 -3.903 -9.499 1.00 85.94 193 GLY A C 1
ATOM 1503 O O . GLY A 1 193 ? 1.737 -3.794 -8.314 1.00 85.94 193 GLY A O 1
ATOM 1504 N N . PHE A 1 194 ? 2.871 -3.067 -10.101 1.00 85.81 194 PHE A N 1
ATOM 1505 C CA . PHE A 1 194 ? 3.471 -1.912 -9.459 1.00 85.81 194 PHE A CA 1
ATOM 1506 C C . PHE A 1 194 ? 3.152 -0.638 -10.252 1.00 85.81 194 PHE A C 1
ATOM 1508 O O . PHE A 1 194 ? 3.497 -0.519 -11.426 1.00 85.81 194 PHE A O 1
ATOM 1515 N N . TYR A 1 195 ? 2.512 0.337 -9.607 1.00 90.62 195 TYR A N 1
ATOM 1516 C CA . TYR A 1 195 ? 2.042 1.581 -10.212 1.00 90.62 195 TYR A CA 1
ATOM 1517 C C . TYR A 1 195 ? 2.461 2.790 -9.372 1.00 90.62 195 TYR A C 1
ATOM 1519 O O . TYR A 1 195 ? 2.054 2.941 -8.221 1.00 90.62 195 TYR A O 1
ATOM 1527 N N . MET A 1 196 ? 3.219 3.704 -9.971 1.00 91.00 196 MET A N 1
ATOM 1528 C CA . MET A 1 196 ? 3.588 4.990 -9.374 1.00 91.00 196 MET A CA 1
ATOM 1529 C C . MET A 1 196 ? 3.087 6.147 -10.232 1.00 91.00 196 MET A C 1
ATOM 1531 O O . MET A 1 196 ? 3.363 6.205 -11.431 1.00 91.00 196 MET A O 1
ATOM 1535 N N . ASN A 1 197 ? 2.378 7.085 -9.606 1.00 94.81 197 ASN A N 1
ATOM 1536 C CA . ASN A 1 197 ? 1.985 8.358 -10.192 1.00 94.81 197 ASN A CA 1
ATOM 1537 C C . ASN A 1 197 ? 2.380 9.517 -9.270 1.00 94.81 197 ASN A C 1
ATOM 1539 O O . ASN A 1 197 ? 1.770 9.703 -8.222 1.00 94.81 197 ASN A O 1
ATOM 1543 N N . CYS A 1 198 ? 3.397 10.298 -9.622 1.00 91.44 198 CYS A N 1
ATOM 1544 C CA . CYS A 1 198 ? 3.969 11.264 -8.679 1.00 91.44 198 CYS A CA 1
ATOM 1545 C C . CYS A 1 198 ? 4.284 12.612 -9.324 1.00 91.44 198 CYS A C 1
ATOM 1547 O O . CYS A 1 198 ? 4.748 12.676 -10.464 1.00 91.44 198 CYS A O 1
ATOM 1549 N N . GLN A 1 199 ? 4.041 13.699 -8.590 1.00 93.19 199 GLN A N 1
ATOM 1550 C CA . GLN A 1 199 ? 4.285 15.058 -9.073 1.00 93.19 199 GLN A CA 1
ATOM 1551 C C . GLN A 1 199 ? 4.778 15.985 -7.949 1.00 93.19 199 GLN A C 1
ATOM 1553 O O . GLN A 1 199 ? 3.940 16.532 -7.225 1.00 93.19 199 GLN A O 1
ATOM 1558 N N . PRO A 1 200 ? 6.091 16.265 -7.822 1.00 90.50 200 PRO A N 1
ATOM 1559 C CA . PRO A 1 200 ? 7.284 15.558 -8.336 1.00 90.50 200 PRO A CA 1
ATOM 1560 C C . PRO A 1 200 ? 7.582 14.213 -7.637 1.00 90.50 200 PRO A C 1
ATOM 1562 O O . PRO A 1 200 ? 6.951 13.881 -6.632 1.00 90.50 200 PRO A O 1
ATOM 1565 N N . MET A 1 201 ? 8.577 13.476 -8.154 1.00 93.12 201 MET A N 1
ATOM 1566 C CA . MET A 1 201 ? 9.203 12.316 -7.501 1.00 93.12 201 MET A CA 1
ATOM 1567 C C . MET A 1 201 ? 10.729 12.424 -7.418 1.00 93.12 201 MET A C 1
ATOM 1569 O O . MET A 1 201 ? 11.384 12.550 -8.455 1.00 93.12 201 MET A O 1
ATOM 1573 N N . GLU A 1 202 ? 11.267 12.199 -6.218 1.00 91.94 202 GLU A N 1
ATOM 1574 C CA . GLU A 1 202 ? 12.687 11.935 -5.962 1.00 91.94 202 GLU A CA 1
ATOM 1575 C C . GLU A 1 202 ? 12.862 10.528 -5.364 1.00 91.94 202 GLU A C 1
ATOM 1577 O O . GLU A 1 202 ? 12.432 10.252 -4.240 1.00 91.94 202 GLU A O 1
ATOM 1582 N N . LEU A 1 203 ? 13.471 9.618 -6.135 1.00 90.31 203 LEU A N 1
ATOM 1583 C CA . LEU A 1 203 ? 13.676 8.215 -5.760 1.00 90.31 203 LEU A CA 1
ATOM 1584 C C . LEU A 1 203 ? 15.097 7.764 -6.132 1.00 90.31 203 LEU A C 1
ATOM 1586 O O . LEU A 1 203 ? 15.308 7.257 -7.221 1.00 90.31 203 LEU A O 1
ATOM 1590 N N . PRO A 1 204 ? 16.105 7.922 -5.260 1.00 88.69 204 PRO A N 1
ATOM 1591 C CA . PRO A 1 204 ? 17.487 7.503 -5.497 1.00 88.69 204 PRO A CA 1
ATOM 1592 C C . PRO A 1 204 ? 17.663 6.063 -5.997 1.00 88.69 204 PRO A C 1
ATOM 1594 O O . PRO A 1 204 ? 18.474 5.819 -6.895 1.00 88.69 204 PRO A O 1
ATOM 1597 N N . LEU A 1 205 ? 16.940 5.106 -5.406 1.00 89.12 205 LEU A N 1
ATOM 1598 C CA . LEU A 1 205 ? 17.094 3.688 -5.714 1.00 89.12 205 LEU A CA 1
ATOM 1599 C C . LEU A 1 205 ? 15.754 2.952 -5.748 1.00 89.12 205 LEU A C 1
ATOM 1601 O O . LEU A 1 205 ? 15.033 2.898 -4.750 1.00 89.12 205 LEU A O 1
ATOM 1605 N N . LEU A 1 206 ? 15.503 2.287 -6.877 1.00 88.00 206 LEU A N 1
ATOM 1606 C CA . LEU A 1 206 ? 14.379 1.383 -7.072 1.00 88.00 206 LEU A CA 1
ATOM 1607 C C . LEU A 1 206 ? 14.842 0.014 -7.583 1.00 88.00 206 LEU A C 1
ATOM 1609 O O . LEU A 1 206 ? 15.428 -0.100 -8.663 1.00 88.00 206 LEU A O 1
ATOM 1613 N N . THR A 1 207 ? 14.559 -1.040 -6.816 1.00 87.25 207 THR A N 1
ATOM 1614 C CA . THR A 1 207 ? 14.971 -2.418 -7.139 1.00 87.25 207 THR A CA 1
ATOM 1615 C C . THR A 1 207 ? 13.804 -3.405 -7.012 1.00 87.25 207 THR A C 1
ATOM 1617 O O . THR A 1 207 ? 13.733 -4.124 -6.012 1.00 87.25 207 THR A O 1
ATOM 1620 N N . PRO A 1 208 ? 12.867 -3.455 -7.976 1.00 82.81 208 PRO A N 1
ATOM 1621 C CA . PRO A 1 208 ? 11.844 -4.490 -7.998 1.00 82.81 208 PRO A CA 1
ATOM 1622 C C . PRO A 1 208 ? 12.472 -5.840 -8.365 1.00 82.81 208 PRO A C 1
ATOM 1624 O O . PRO A 1 208 ? 13.189 -5.949 -9.363 1.00 82.81 208 PRO A O 1
ATOM 1627 N N . LEU A 1 209 ? 12.232 -6.879 -7.564 1.00 82.94 209 LEU A N 1
ATOM 1628 C CA . LEU A 1 209 ? 12.795 -8.203 -7.855 1.00 82.94 209 LEU A CA 1
ATOM 1629 C C . LEU A 1 209 ? 11.937 -8.967 -8.870 1.00 82.94 209 LEU A C 1
ATOM 1631 O O . LEU A 1 209 ? 12.461 -9.414 -9.887 1.00 82.94 209 LEU A O 1
ATOM 1635 N N . VAL A 1 210 ? 10.643 -9.126 -8.611 1.00 78.19 210 VAL A N 1
ATOM 1636 C CA . VAL A 1 210 ? 9.721 -9.845 -9.500 1.00 78.19 210 VAL A CA 1
ATOM 1637 C C . VAL A 1 210 ? 8.425 -9.059 -9.614 1.00 78.19 210 VAL A C 1
ATOM 1639 O O . VAL A 1 210 ? 7.804 -8.772 -8.592 1.00 78.19 210 VAL A O 1
ATOM 1642 N N . SER A 1 211 ? 8.009 -8.717 -10.835 1.00 82.00 211 SER A N 1
ATOM 1643 C CA . SER A 1 211 ? 6.690 -8.119 -11.039 1.00 82.00 211 SER A CA 1
ATOM 1644 C C . SER A 1 211 ? 6.079 -8.359 -12.411 1.00 82.00 211 SER A C 1
ATOM 1646 O O . SER A 1 211 ? 6.741 -8.079 -13.401 1.00 82.00 211 SER A O 1
ATOM 1648 N N . ASP A 1 212 ? 4.811 -8.762 -12.508 1.00 84.88 212 ASP A N 1
ATOM 1649 C CA . ASP A 1 212 ? 4.182 -8.968 -13.825 1.00 84.88 212 ASP A CA 1
ATOM 1650 C C . ASP A 1 212 ? 4.086 -7.643 -14.602 1.00 84.88 212 ASP A C 1
ATOM 1652 O O . ASP A 1 212 ? 4.301 -7.598 -15.809 1.00 84.88 212 ASP A O 1
ATOM 1656 N N . GLY A 1 213 ? 3.853 -6.516 -13.928 1.00 85.00 213 GLY A N 1
ATOM 1657 C CA . GLY A 1 213 ? 3.804 -5.220 -14.595 1.00 85.00 213 GLY A CA 1
ATOM 1658 C C . GLY A 1 213 ? 4.279 -4.066 -13.736 1.00 85.00 213 GLY A C 1
ATOM 1659 O O . GLY A 1 213 ? 3.817 -3.861 -12.619 1.00 85.00 213 GLY A O 1
ATOM 1660 N N . PHE A 1 214 ? 5.139 -3.239 -14.313 1.00 84.69 214 PHE A N 1
ATOM 1661 C CA . PHE A 1 214 ? 5.678 -2.055 -13.676 1.00 84.69 214 PHE A CA 1
ATOM 1662 C C . PHE A 1 214 ? 5.338 -0.798 -14.486 1.00 84.69 214 PHE A C 1
ATOM 1664 O O . PHE A 1 214 ? 5.711 -0.664 -15.653 1.00 84.69 214 PHE A O 1
ATOM 1671 N N . TYR A 1 215 ? 4.652 0.153 -13.854 1.00 90.12 215 TYR A N 1
ATOM 1672 C CA . TYR A 1 215 ? 4.131 1.371 -14.466 1.00 90.12 215 TYR A CA 1
ATOM 1673 C C . TYR A 1 215 ? 4.550 2.605 -13.664 1.00 90.12 215 TYR A C 1
ATOM 1675 O O . TYR A 1 215 ? 4.164 2.773 -12.509 1.00 90.12 215 TYR A O 1
ATOM 1683 N N . MET A 1 216 ? 5.286 3.518 -14.295 1.00 90.44 216 MET A N 1
ATOM 1684 C CA . MET A 1 216 ? 5.624 4.824 -13.722 1.00 90.44 216 MET A CA 1
ATOM 1685 C C . MET A 1 216 ? 5.109 5.962 -14.591 1.00 90.44 216 MET A C 1
ATOM 1687 O O . MET A 1 216 ? 5.389 6.016 -15.790 1.00 90.44 216 MET A O 1
ATOM 1691 N N . ASN A 1 217 ? 4.404 6.902 -13.968 1.00 94.38 217 ASN A N 1
ATOM 1692 C CA . ASN A 1 217 ? 3.989 8.156 -14.574 1.00 94.38 217 ASN A CA 1
ATOM 1693 C C . ASN A 1 217 ? 4.338 9.333 -13.658 1.00 94.38 217 ASN A C 1
ATOM 1695 O O . ASN A 1 217 ? 3.673 9.540 -12.650 1.00 94.38 217 ASN A O 1
ATOM 1699 N N . CYS A 1 218 ? 5.371 10.108 -13.976 1.00 91.31 218 CYS A N 1
ATOM 1700 C CA . CYS A 1 218 ? 5.853 11.138 -13.055 1.00 91.31 218 CYS A CA 1
ATOM 1701 C C . CYS A 1 218 ? 6.157 12.462 -13.748 1.00 91.31 218 CYS A C 1
ATOM 1703 O O . CYS A 1 218 ? 6.605 12.501 -14.897 1.00 91.31 218 CYS A O 1
ATOM 1705 N N . GLN A 1 219 ? 5.921 13.564 -13.037 1.00 92.25 219 GLN A N 1
ATOM 1706 C CA . GLN A 1 219 ? 6.168 14.910 -13.547 1.00 92.25 219 GLN A CA 1
ATOM 1707 C C . GLN A 1 219 ? 6.666 15.848 -12.438 1.00 92.25 219 GLN A C 1
ATOM 1709 O O . GLN A 1 219 ? 5.831 16.388 -11.705 1.00 92.25 219 GLN A O 1
ATOM 1714 N N . PRO A 1 220 ? 7.979 16.141 -12.334 1.00 90.00 220 PRO A N 1
ATOM 1715 C CA . PRO A 1 220 ? 9.172 15.432 -12.849 1.00 90.00 220 PRO A CA 1
ATOM 1716 C C . PRO A 1 220 ? 9.487 14.096 -12.137 1.00 90.00 220 PRO A C 1
ATOM 1718 O O . PRO A 1 220 ? 8.878 13.781 -11.114 1.00 90.00 220 PRO A O 1
ATOM 1721 N N . MET A 1 221 ? 10.471 13.346 -12.661 1.00 92.19 221 MET A N 1
ATOM 1722 C CA . MET A 1 221 ? 11.130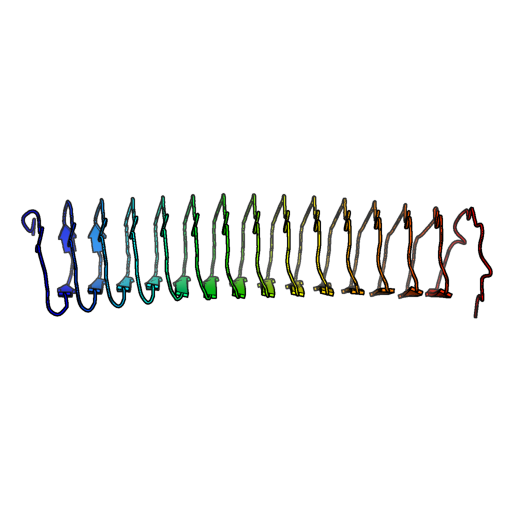 12.205 -11.999 1.00 92.19 221 MET A CA 1
ATOM 1723 C C . MET A 1 221 ? 12.655 12.358 -11.953 1.00 92.19 221 MET A C 1
ATOM 1725 O O . MET A 1 221 ? 13.284 12.497 -13.003 1.00 92.19 221 MET A O 1
ATOM 1729 N N . GLU A 1 222 ? 13.226 12.162 -10.764 1.00 91.81 222 GLU A N 1
ATOM 1730 C CA . GLU A 1 222 ? 14.655 11.919 -10.539 1.00 91.81 222 GLU A CA 1
ATOM 1731 C C . GLU A 1 222 ? 14.860 10.509 -9.960 1.00 91.81 222 GLU A C 1
ATOM 1733 O O . GLU A 1 222 ? 14.468 10.222 -8.826 1.00 91.81 222 GLU A O 1
ATOM 1738 N N . LEU A 1 223 ? 15.449 9.610 -10.757 1.00 88.94 223 LEU A N 1
ATOM 1739 C CA . LEU A 1 223 ? 15.695 8.211 -10.397 1.00 88.94 223 LEU A CA 1
ATOM 1740 C C . LEU A 1 223 ? 17.118 7.797 -10.805 1.00 88.94 223 LEU A C 1
ATOM 1742 O O . LEU A 1 223 ? 17.309 7.233 -11.871 1.00 88.94 223 LEU A O 1
ATOM 1746 N N . PRO A 1 224 ? 18.148 8.048 -9.9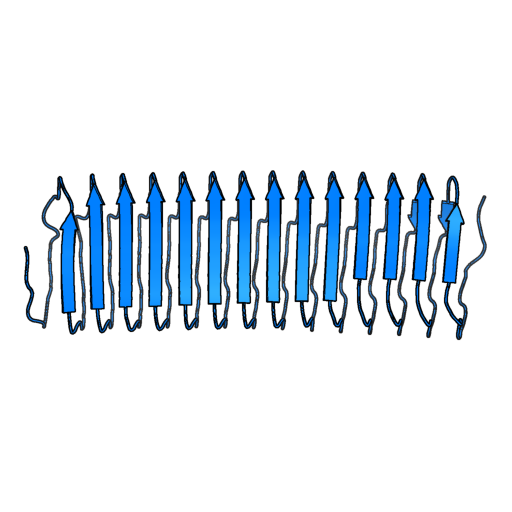79 1.00 88.44 224 PRO A N 1
ATOM 1747 C CA . PRO A 1 224 ? 19.536 7.668 -10.239 1.00 88.44 224 PRO A CA 1
ATOM 1748 C C . PRO A 1 224 ? 19.743 6.217 -10.698 1.00 88.44 224 PRO A C 1
ATOM 1750 O O . PRO A 1 224 ? 20.557 5.959 -11.591 1.00 88.44 224 PRO A O 1
ATOM 1753 N N . LEU A 1 225 ? 19.040 5.271 -10.067 1.00 88.31 225 LEU A N 1
ATOM 1754 C CA . LEU A 1 225 ? 19.274 3.845 -10.255 1.00 88.31 225 LEU A CA 1
ATOM 1755 C C . LEU A 1 225 ? 17.976 3.029 -10.255 1.00 88.31 225 LEU A C 1
ATOM 1757 O O . LEU A 1 225 ? 17.279 2.947 -9.243 1.00 88.31 225 LEU A O 1
ATOM 1761 N N . LEU A 1 226 ? 17.721 2.346 -11.375 1.00 86.75 226 LEU A N 1
ATOM 1762 C CA . LEU A 1 226 ? 16.618 1.400 -11.545 1.00 86.75 226 LEU A CA 1
ATOM 1763 C C . LEU A 1 226 ? 17.149 0.013 -11.937 1.00 86.75 226 LEU A C 1
ATOM 1765 O O . LEU A 1 226 ? 17.711 -0.172 -13.020 1.00 86.75 226 LEU A O 1
ATOM 1769 N N . ILE A 1 227 ? 16.953 -0.974 -11.058 1.00 85.94 227 ILE A N 1
ATOM 1770 C CA . ILE A 1 227 ? 17.424 -2.357 -11.247 1.00 85.94 227 ILE A CA 1
ATOM 1771 C C . ILE A 1 227 ? 16.254 -3.330 -11.089 1.00 85.94 227 ILE A C 1
ATOM 1773 O O . ILE A 1 227 ? 16.068 -3.908 -10.015 1.00 85.94 227 ILE A O 1
ATOM 1777 N N . PRO A 1 228 ? 15.457 -3.537 -12.141 1.00 81.69 228 PRO A N 1
ATOM 1778 C CA . PRO A 1 228 ? 14.464 -4.585 -12.118 1.00 81.69 228 PRO A CA 1
ATOM 1779 C C . PRO A 1 228 ? 15.081 -5.939 -12.466 1.00 81.69 228 PRO A C 1
ATOM 1781 O O . PRO A 1 228 ? 15.800 -6.066 -13.461 1.00 81.69 228 PRO A O 1
ATOM 1784 N N . LEU A 1 229 ? 14.814 -6.967 -11.660 1.00 81.69 229 LEU A N 1
ATOM 1785 C CA . LEU A 1 229 ? 15.356 -8.299 -11.935 1.00 81.69 229 LEU A CA 1
ATOM 1786 C C . LEU A 1 229 ? 14.488 -9.053 -12.950 1.00 81.69 229 LEU A C 1
ATOM 1788 O O . LEU A 1 229 ? 15.008 -9.475 -13.979 1.00 81.69 229 LEU A O 1
ATOM 1792 N N . VAL A 1 230 ? 13.191 -9.214 -12.692 1.00 76.50 230 VAL A N 1
ATOM 1793 C CA . VAL A 1 230 ? 12.266 -9.942 -13.574 1.00 76.50 230 VAL A CA 1
ATOM 1794 C C . VAL A 1 230 ? 10.954 -9.177 -13.690 1.00 76.50 230 VAL A C 1
ATOM 1796 O O . VAL A 1 230 ? 10.368 -8.820 -12.668 1.00 76.50 230 VAL A O 1
ATOM 1799 N N . SER A 1 231 ? 10.480 -8.945 -14.916 1.00 80.31 231 SER A N 1
ATOM 1800 C CA . SER A 1 231 ? 9.120 -8.446 -15.134 1.00 80.31 231 SER A CA 1
ATOM 1801 C C . SER A 1 231 ? 8.508 -8.857 -16.463 1.00 80.31 231 SER A C 1
ATOM 1803 O O . SER A 1 231 ? 9.241 -8.992 -17.432 1.00 80.31 231 SER A O 1
ATOM 1805 N N . ASP A 1 232 ? 7.184 -8.966 -16.566 1.00 83.38 232 ASP A N 1
ATOM 1806 C CA . ASP A 1 232 ? 6.553 -9.166 -17.880 1.00 83.38 232 ASP A CA 1
ATOM 1807 C C . ASP A 1 232 ? 6.399 -7.831 -18.641 1.00 83.38 232 ASP A C 1
ATOM 1809 O O . ASP A 1 232 ? 6.224 -7.796 -19.861 1.00 83.38 232 ASP A O 1
ATOM 1813 N N . GLY A 1 233 ? 6.509 -6.680 -17.972 1.00 83.06 233 GLY A N 1
ATOM 1814 C CA . GLY A 1 233 ? 6.404 -5.403 -18.666 1.00 83.06 233 GLY A CA 1
ATOM 1815 C C . GLY A 1 233 ? 6.816 -4.188 -17.855 1.00 83.06 233 GLY A C 1
ATOM 1816 O O . GLY A 1 233 ? 6.316 -3.942 -16.764 1.00 83.06 233 GLY A O 1
ATOM 1817 N N . PHE A 1 234 ? 7.648 -3.347 -18.463 1.00 82.50 234 PHE A N 1
ATOM 1818 C CA . PHE A 1 234 ? 8.014 -2.031 -17.952 1.00 82.50 234 PHE A CA 1
ATOM 1819 C C . PHE A 1 234 ? 7.419 -0.923 -18.809 1.00 82.50 234 PHE A C 1
ATOM 1821 O O . PHE A 1 234 ? 7.702 -0.834 -20.002 1.00 82.50 234 PHE A O 1
ATOM 1828 N N . TYR A 1 235 ? 6.674 -0.022 -18.179 1.00 88.50 235 TYR A N 1
ATOM 1829 C CA . TYR A 1 235 ? 6.078 1.152 -18.799 1.00 88.50 235 TYR A CA 1
ATOM 1830 C C . TYR A 1 235 ? 6.473 2.402 -18.020 1.00 88.50 235 TYR A C 1
ATOM 1832 O O . TYR A 1 235 ? 6.119 2.567 -16.856 1.00 88.50 235 TYR A O 1
ATOM 1840 N N . MET A 1 236 ? 7.184 3.318 -18.670 1.00 88.56 236 MET A N 1
ATOM 1841 C CA . MET A 1 236 ? 7.574 4.592 -18.072 1.00 88.56 236 MET A CA 1
ATOM 1842 C C . MET A 1 236 ? 7.122 5.759 -18.940 1.00 88.56 236 MET A C 1
ATOM 1844 O O . MET A 1 236 ? 7.430 5.815 -20.130 1.00 88.56 236 MET A O 1
ATOM 1848 N N . ASN A 1 237 ? 6.408 6.709 -18.343 1.00 92.69 237 ASN A N 1
ATOM 1849 C CA . ASN A 1 237 ? 5.953 7.929 -18.997 1.00 92.69 237 ASN A CA 1
ATOM 1850 C C . ASN A 1 237 ? 6.246 9.139 -18.109 1.00 92.69 237 ASN A C 1
ATOM 1852 O O . ASN A 1 237 ? 5.508 9.386 -17.165 1.00 92.69 237 ASN A O 1
ATOM 1856 N N . CYS A 1 238 ? 7.332 9.869 -18.352 1.00 89.31 238 CYS A N 1
ATOM 1857 C CA . CYS A 1 238 ? 7.776 10.916 -17.426 1.00 89.31 238 CYS A CA 1
ATOM 1858 C C . CYS A 1 238 ? 8.131 12.222 -18.129 1.00 89.31 238 CYS A C 1
ATOM 1860 O O . CYS A 1 238 ? 8.667 12.228 -19.238 1.00 89.31 238 CYS A O 1
ATOM 1862 N N . GLN A 1 239 ? 7.824 13.345 -17.484 1.00 90.25 239 GLN A N 1
ATOM 1863 C CA . GLN A 1 239 ? 8.061 14.671 -18.049 1.00 90.25 239 GLN A CA 1
ATOM 1864 C C . GLN A 1 239 ? 8.494 15.668 -16.968 1.00 90.25 239 GLN A C 1
ATOM 1866 O O . GLN A 1 239 ? 7.621 16.197 -16.273 1.00 90.25 239 GLN A O 1
ATOM 1871 N N . PRO A 1 240 ? 9.792 16.015 -16.852 1.00 88.50 240 PRO A N 1
ATOM 1872 C CA . PRO A 1 240 ? 11.014 15.350 -17.355 1.00 88.50 240 PRO A CA 1
ATOM 1873 C C . PRO A 1 240 ? 11.376 14.035 -16.625 1.00 88.50 240 PRO A C 1
ATOM 1875 O O . PRO A 1 240 ? 10.754 13.698 -15.617 1.00 88.50 240 PRO A O 1
ATOM 1878 N N . MET A 1 241 ? 12.404 13.328 -17.119 1.00 88.94 241 MET A N 1
ATOM 1879 C CA . MET A 1 241 ? 13.051 12.182 -16.455 1.00 88.94 241 MET A CA 1
ATOM 1880 C C . MET A 1 241 ? 14.583 12.295 -16.439 1.00 88.94 241 MET A C 1
ATOM 1882 O O . MET A 1 241 ? 15.200 12.421 -17.500 1.00 88.94 241 MET A O 1
ATOM 1886 N N . GLU A 1 242 ? 15.179 12.101 -15.262 1.00 89.50 242 GLU A N 1
ATOM 1887 C CA . GLU A 1 242 ? 16.615 11.864 -15.073 1.00 89.50 242 GLU A CA 1
ATOM 1888 C C . GLU A 1 242 ? 16.849 10.438 -14.548 1.00 89.50 242 GLU A C 1
ATOM 1890 O O . GLU A 1 242 ? 16.488 10.118 -13.414 1.00 89.50 242 GLU A O 1
ATOM 1895 N N . LEU A 1 243 ? 17.431 9.567 -15.383 1.00 85.50 243 LEU A N 1
ATOM 1896 C CA . LEU A 1 243 ? 17.704 8.158 -15.073 1.00 85.50 243 LEU A CA 1
ATOM 1897 C C . LEU A 1 243 ? 19.113 7.756 -15.548 1.00 85.50 243 LEU A C 1
ATOM 1899 O O . LEU A 1 243 ? 19.266 7.175 -16.614 1.00 85.50 243 LEU A O 1
ATOM 1903 N N . PRO A 1 244 ? 20.173 8.034 -14.772 1.00 86.38 244 PRO A N 1
ATOM 1904 C CA . PRO A 1 244 ? 21.555 7.677 -15.086 1.00 86.38 244 PRO A CA 1
ATOM 1905 C C . PRO A 1 244 ? 21.784 6.203 -15.452 1.00 86.38 244 PRO A C 1
ATOM 1907 O O . PRO A 1 244 ? 22.563 5.910 -16.363 1.00 86.38 244 PRO A O 1
ATOM 1910 N N . LEU A 1 245 ? 21.155 5.270 -14.732 1.00 84.56 245 LEU A N 1
ATOM 1911 C CA . LEU A 1 245 ? 21.412 3.842 -14.894 1.00 84.56 245 LEU A CA 1
ATOM 1912 C C . LEU A 1 245 ? 20.130 3.007 -14.813 1.00 84.56 245 LEU A C 1
ATOM 1914 O O . LEU A 1 245 ? 19.464 2.957 -13.779 1.00 84.56 245 LEU A O 1
ATOM 1918 N N . LEU A 1 246 ? 19.862 2.274 -15.896 1.00 84.38 246 LEU A N 1
ATOM 1919 C CA . LEU A 1 246 ? 18.791 1.287 -15.999 1.00 84.38 246 LEU A CA 1
ATOM 1920 C C . LEU A 1 246 ? 19.372 -0.092 -16.344 1.00 84.38 246 LEU A C 1
ATOM 1922 O O . LEU A 1 246 ? 19.940 -0.282 -17.423 1.00 84.38 246 LEU A O 1
ATOM 1926 N N . THR A 1 247 ? 19.223 -1.071 -15.447 1.00 83.00 247 THR A N 1
ATOM 1927 C CA . THR A 1 247 ? 19.776 -2.429 -15.633 1.00 83.00 247 THR A CA 1
ATOM 1928 C C . THR A 1 247 ? 18.729 -3.528 -15.453 1.00 83.00 247 THR A C 1
ATOM 1930 O O . THR A 1 247 ? 18.720 -4.214 -14.426 1.00 83.00 247 THR A O 1
ATOM 1933 N N . PRO A 1 248 ? 17.826 -3.711 -16.425 1.00 78.19 248 PRO A N 1
ATOM 1934 C CA . PRO A 1 248 ? 16.864 -4.790 -16.364 1.00 78.19 248 PRO A CA 1
ATOM 1935 C C . PRO A 1 248 ? 17.500 -6.143 -16.675 1.00 78.19 248 PRO A C 1
ATOM 1937 O O . PRO A 1 248 ? 18.191 -6.301 -17.682 1.00 78.19 248 PRO A O 1
ATOM 1940 N N . LEU A 1 249 ? 17.261 -7.144 -15.830 1.00 77.44 249 LEU A N 1
ATOM 1941 C CA . LEU A 1 249 ? 17.817 -8.478 -16.062 1.00 77.44 249 LEU A CA 1
ATOM 1942 C C . LEU A 1 249 ? 16.964 -9.268 -17.064 1.00 77.44 249 LEU A C 1
ATOM 1944 O O . LEU A 1 249 ? 17.475 -9.712 -18.089 1.00 77.44 249 LEU A O 1
ATOM 1948 N N . VAL A 1 250 ? 15.668 -9.416 -16.803 1.00 73.06 250 VAL A N 1
ATOM 1949 C CA . VAL A 1 250 ? 14.733 -10.138 -17.674 1.00 73.06 250 VAL A CA 1
ATOM 1950 C C . VAL A 1 250 ? 13.455 -9.324 -17.814 1.00 73.06 250 VAL A C 1
ATOM 1952 O O . VAL A 1 250 ? 12.860 -8.958 -16.801 1.00 73.06 250 VAL A O 1
ATOM 1955 N N . SER A 1 251 ? 13.041 -9.038 -19.053 1.00 76.12 251 SER A N 1
ATOM 1956 C CA . SER A 1 251 ? 11.707 -8.488 -19.300 1.00 76.12 251 SER A CA 1
ATOM 1957 C C . SER A 1 251 ? 11.077 -8.895 -20.622 1.00 76.12 251 SER A C 1
ATOM 1959 O O . SER A 1 251 ? 11.715 -8.748 -21.668 1.00 76.12 251 SER A O 1
ATOM 1961 N N . ASP A 1 252 ? 9.798 -9.259 -20.613 1.00 80.00 252 ASP A N 1
ATOM 1962 C CA . ASP A 1 252 ? 9.065 -9.516 -21.858 1.00 80.00 252 ASP A CA 1
ATOM 1963 C C . ASP A 1 252 ? 8.860 -8.217 -22.667 1.00 80.00 252 ASP A C 1
ATOM 1965 O O . ASP A 1 252 ? 8.889 -8.227 -23.901 1.00 80.00 252 ASP A O 1
ATOM 1969 N N . GLY A 1 253 ? 8.750 -7.059 -22.002 1.00 79.56 253 GLY A N 1
ATOM 1970 C CA . GLY A 1 253 ? 8.544 -5.775 -22.674 1.00 79.56 253 GLY A CA 1
ATOM 1971 C C . GLY A 1 253 ? 9.123 -4.558 -21.952 1.00 79.56 253 GLY A C 1
ATOM 1972 O O . GLY A 1 253 ? 9.019 -4.415 -20.737 1.00 79.56 253 GLY A O 1
ATOM 1973 N N . PHE A 1 254 ? 9.689 -3.628 -22.719 1.00 78.75 254 PHE A N 1
ATOM 1974 C CA . PHE A 1 254 ? 10.045 -2.279 -22.275 1.00 78.75 254 PHE A CA 1
ATOM 1975 C C . PHE A 1 254 ? 9.373 -1.225 -23.150 1.00 78.75 254 PHE A C 1
ATOM 1977 O O . PHE A 1 254 ? 9.540 -1.226 -24.368 1.00 78.75 254 PHE A O 1
ATOM 1984 N N . TYR A 1 255 ? 8.673 -0.287 -22.523 1.00 85.44 255 TYR A N 1
ATOM 1985 C CA . TYR A 1 255 ? 8.073 0.886 -23.141 1.00 85.44 255 TYR A CA 1
ATOM 1986 C C . TYR A 1 255 ? 8.470 2.137 -22.355 1.00 85.44 255 TYR A C 1
ATOM 1988 O O . TYR A 1 255 ? 8.109 2.290 -21.188 1.00 85.44 255 TYR A O 1
ATOM 1996 N N . MET A 1 256 ? 9.181 3.065 -22.992 1.00 85.31 256 MET A N 1
ATOM 1997 C CA . MET A 1 256 ? 9.492 4.367 -22.394 1.00 85.31 256 MET A CA 1
ATOM 1998 C C . MET A 1 256 ? 9.033 5.510 -23.289 1.00 85.31 256 MET A C 1
ATOM 2000 O O . MET A 1 256 ? 9.301 5.520 -24.489 1.00 85.31 256 MET A O 1
ATOM 2004 N N . ASN A 1 257 ? 8.372 6.496 -22.693 1.00 89.94 257 ASN A N 1
ATOM 2005 C CA . ASN A 1 257 ? 7.928 7.717 -23.347 1.00 89.94 257 ASN A CA 1
ATOM 2006 C C . ASN A 1 257 ? 8.220 8.920 -22.446 1.00 89.94 257 ASN A C 1
ATOM 2008 O O . ASN A 1 257 ? 7.387 9.279 -21.623 1.00 89.94 257 ASN A O 1
ATOM 2012 N N . CYS A 1 258 ? 9.408 9.517 -22.549 1.00 85.38 258 CYS A N 1
ATOM 2013 C CA . CYS A 1 258 ? 9.821 10.577 -21.625 1.00 85.38 258 CYS A CA 1
ATOM 2014 C C . CYS A 1 258 ? 10.305 11.835 -22.344 1.00 85.38 258 CYS A C 1
ATOM 2016 O O . CYS A 1 258 ? 11.002 11.760 -23.357 1.00 85.38 258 CYS A O 1
ATOM 2018 N N . GLN A 1 259 ? 9.918 13.005 -21.837 1.00 85.69 259 GLN A N 1
ATOM 2019 C CA . GLN A 1 259 ? 10.226 14.283 -22.480 1.00 85.69 259 GLN A CA 1
ATOM 2020 C C . GLN A 1 259 ? 10.483 15.398 -21.457 1.00 85.69 259 GLN A C 1
ATOM 2022 O O . GLN A 1 259 ? 9.523 15.845 -20.822 1.00 85.69 259 GLN A O 1
ATOM 2027 N N . PRO A 1 260 ? 11.721 15.927 -21.347 1.00 85.62 260 PRO A N 1
ATOM 2028 C CA . PRO A 1 260 ? 13.016 15.368 -21.788 1.00 85.62 260 PRO A CA 1
ATOM 2029 C C . PRO A 1 260 ? 13.415 14.075 -21.049 1.00 85.62 260 PRO A C 1
ATOM 2031 O O . PRO A 1 260 ? 12.816 13.745 -20.025 1.00 85.62 260 PRO A O 1
ATOM 2034 N N . MET A 1 261 ? 14.430 13.365 -21.563 1.00 83.75 261 MET A N 1
ATOM 2035 C CA . MET A 1 261 ? 15.038 12.197 -20.909 1.00 83.75 261 MET A CA 1
ATOM 2036 C C . MET A 1 261 ? 16.570 12.268 -20.908 1.00 83.75 261 MET A C 1
ATOM 2038 O O . MET A 1 261 ? 17.184 12.415 -21.966 1.00 83.75 261 MET A O 1
ATOM 2042 N N . GLU A 1 262 ? 17.171 12.024 -19.743 1.00 85.19 262 GLU A N 1
ATOM 2043 C CA . GLU A 1 262 ? 18.608 11.774 -19.586 1.00 85.19 262 GLU A CA 1
ATOM 2044 C C . GLU A 1 262 ? 18.855 10.323 -19.138 1.00 85.19 262 GLU A C 1
ATOM 2046 O O . GLU A 1 262 ? 18.567 9.966 -17.998 1.00 85.19 262 GLU A O 1
ATOM 2051 N N . LEU A 1 263 ? 19.366 9.479 -20.048 1.00 82.19 263 LEU A N 1
ATOM 2052 C CA . LEU A 1 263 ? 19.670 8.059 -19.807 1.00 82.19 263 LEU A CA 1
ATOM 2053 C C . LEU A 1 263 ? 20.993 7.666 -20.492 1.00 82.19 263 LEU A C 1
ATOM 2055 O O . LEU A 1 263 ? 20.985 7.248 -21.648 1.00 82.19 263 LEU A O 1
ATOM 2059 N N . PRO A 1 264 ? 22.147 7.793 -19.814 1.00 79.88 264 PRO A N 1
ATOM 2060 C CA . PRO A 1 264 ? 23.451 7.482 -20.389 1.00 79.88 264 PRO A CA 1
ATOM 2061 C C . PRO A 1 264 ? 23.780 5.982 -20.411 1.00 79.88 264 PRO A C 1
ATOM 2063 O O . PRO A 1 264 ? 24.561 5.553 -21.264 1.00 79.88 264 PRO A O 1
ATOM 2066 N N . LEU A 1 265 ? 23.229 5.170 -19.498 1.00 79.44 265 LEU A N 1
ATOM 2067 C CA . LEU A 1 265 ? 23.534 3.738 -19.399 1.00 79.44 265 LEU A CA 1
ATOM 2068 C C . LEU A 1 265 ? 22.266 2.881 -19.353 1.00 79.44 265 LEU A C 1
ATOM 2070 O O . LEU A 1 265 ? 21.464 2.979 -18.424 1.00 79.44 265 LEU A O 1
ATOM 2074 N N . LEU A 1 266 ? 22.149 1.971 -20.322 1.00 80.69 266 LEU A N 1
ATOM 2075 C CA . LEU A 1 266 ? 21.069 0.994 -20.411 1.00 80.69 266 LEU A CA 1
ATOM 2076 C C . LEU A 1 266 ? 21.652 -0.407 -20.648 1.00 80.69 266 LEU A C 1
ATOM 2078 O O . LEU A 1 266 ? 22.288 -0.664 -21.670 1.00 80.69 266 LEU A O 1
ATOM 2082 N N . ILE A 1 267 ? 21.437 -1.321 -19.702 1.00 78.25 267 ILE A N 1
ATOM 2083 C CA . ILE A 1 267 ? 22.041 -2.664 -19.706 1.00 78.25 267 ILE A CA 1
ATOM 2084 C C . ILE A 1 267 ? 20.945 -3.729 -19.529 1.00 78.25 267 ILE A C 1
ATOM 2086 O O . ILE A 1 267 ? 20.777 -4.255 -18.429 1.00 78.25 267 ILE A O 1
ATOM 2090 N N . PRO A 1 268 ? 20.171 -4.044 -20.584 1.00 73.00 268 PRO A N 1
ATOM 2091 C CA . PRO A 1 268 ? 19.264 -5.181 -20.584 1.00 73.00 268 PRO A CA 1
ATOM 2092 C C . PRO A 1 268 ? 20.036 -6.484 -20.811 1.00 73.00 268 PRO A C 1
ATOM 2094 O O . PRO A 1 268 ? 20.825 -6.584 -21.754 1.00 73.00 268 PRO A O 1
ATOM 2097 N N . LEU A 1 269 ? 19.798 -7.503 -19.983 1.00 69.50 269 LEU A N 1
ATOM 2098 C CA . LEU A 1 269 ? 20.388 -8.827 -20.215 1.00 69.50 269 LEU A CA 1
ATOM 2099 C C . LEU A 1 269 ? 19.528 -9.664 -21.173 1.00 69.50 269 LEU A C 1
ATOM 2101 O O . LEU A 1 269 ? 20.049 -10.168 -22.169 1.00 69.50 269 LEU A O 1
ATOM 2105 N N . VAL A 1 270 ? 18.226 -9.781 -20.902 1.00 66.50 270 VAL A N 1
ATOM 2106 C CA . VAL A 1 270 ? 17.252 -10.480 -21.753 1.00 66.50 270 VAL A CA 1
ATOM 2107 C C . VAL A 1 270 ? 16.006 -9.618 -21.906 1.00 66.50 270 VAL A C 1
ATOM 2109 O O . VAL A 1 270 ? 15.420 -9.190 -20.913 1.00 66.50 270 VAL A O 1
ATOM 2112 N N . SER A 1 271 ? 15.594 -9.375 -23.150 1.00 70.94 271 SER A N 1
ATOM 2113 C CA . SER A 1 271 ? 14.279 -8.803 -23.420 1.00 70.94 271 SER A CA 1
ATOM 2114 C C . SER A 1 271 ? 13.692 -9.252 -24.751 1.00 70.94 271 SER A C 1
ATOM 2116 O O . SER A 1 271 ? 14.436 -9.364 -25.735 1.00 70.94 271 SER A O 1
ATOM 2118 N N . ASP A 1 272 ? 12.375 -9.473 -24.760 1.00 73.44 272 ASP A N 1
ATOM 2119 C CA . ASP A 1 272 ? 11.600 -9.880 -25.937 1.00 73.44 272 ASP A CA 1
ATOM 2120 C C . ASP A 1 272 ? 11.121 -8.687 -26.786 1.00 73.44 272 ASP A C 1
ATOM 2122 O O . ASP A 1 272 ? 11.090 -8.779 -28.017 1.00 73.44 272 ASP A O 1
ATOM 2126 N N . GLY A 1 273 ? 10.812 -7.541 -26.169 1.00 74.12 273 GLY A N 1
ATOM 2127 C CA . GLY A 1 273 ? 10.402 -6.325 -26.872 1.00 74.12 273 GLY A CA 1
ATOM 2128 C C . GLY A 1 273 ? 10.904 -5.044 -26.210 1.00 74.12 273 GLY A C 1
ATOM 2129 O O . GLY A 1 273 ? 10.841 -4.884 -24.995 1.00 74.12 273 GLY A O 1
ATOM 2130 N N . PHE A 1 274 ? 11.369 -4.091 -27.019 1.00 76.06 274 PHE A N 1
ATOM 2131 C CA . PHE A 1 274 ? 11.878 -2.814 -26.524 1.00 76.06 274 PHE A CA 1
ATOM 2132 C C . PHE A 1 274 ? 11.417 -1.650 -27.412 1.00 76.06 274 PHE A C 1
ATOM 2134 O O . PHE A 1 274 ? 11.712 -1.629 -28.607 1.00 76.06 274 PHE A O 1
ATOM 2141 N N . TYR A 1 275 ? 10.707 -0.688 -26.818 1.00 81.38 275 TYR A N 1
ATOM 2142 C CA . TYR A 1 275 ? 10.167 0.517 -27.445 1.00 81.38 275 TYR A CA 1
ATOM 2143 C C . TYR A 1 275 ? 10.552 1.764 -26.636 1.00 81.38 275 TYR A C 1
ATOM 2145 O O . TYR A 1 275 ? 10.276 1.859 -25.439 1.00 81.38 275 TYR A O 1
ATOM 2153 N N . MET A 1 276 ? 11.145 2.756 -27.300 1.00 80.00 276 MET A N 1
ATOM 2154 C CA . MET A 1 276 ? 11.463 4.056 -26.706 1.00 80.00 276 MET A CA 1
ATOM 2155 C C . MET A 1 276 ? 11.022 5.197 -27.615 1.00 80.00 276 MET A C 1
ATOM 2157 O O . MET A 1 276 ? 11.426 5.246 -28.770 1.00 80.00 276 MET A O 1
ATOM 2161 N N . ASN A 1 277 ? 10.274 6.145 -27.054 1.00 85.31 277 ASN A N 1
ATOM 2162 C CA . ASN A 1 277 ? 9.927 7.425 -27.661 1.00 85.31 277 ASN A CA 1
ATOM 2163 C C . ASN A 1 277 ? 10.278 8.562 -26.690 1.00 85.31 277 ASN A C 1
ATOM 2165 O O . ASN A 1 277 ? 9.407 9.093 -26.002 1.00 85.31 277 ASN A O 1
ATOM 2169 N N . CYS A 1 278 ? 11.558 8.925 -26.595 1.00 79.81 278 CYS A N 1
ATOM 2170 C CA . CYS A 1 278 ? 12.003 9.973 -25.672 1.00 79.81 278 CYS A CA 1
ATOM 2171 C C . CYS A 1 278 ? 12.707 11.108 -26.412 1.00 79.81 278 CYS A C 1
ATOM 2173 O O . CYS A 1 278 ? 13.486 10.866 -27.336 1.00 79.81 278 CYS A O 1
ATOM 2175 N N . GLN A 1 279 ? 12.404 12.353 -26.037 1.00 76.25 279 GLN A N 1
ATOM 2176 C CA . GLN A 1 279 ? 12.916 13.541 -26.724 1.00 76.25 279 GLN A CA 1
ATOM 2177 C C . GLN A 1 279 ? 13.100 14.738 -25.782 1.00 76.25 279 GLN A C 1
ATOM 2179 O O . GLN A 1 279 ? 12.148 15.096 -25.087 1.00 76.25 279 GLN A O 1
ATOM 2184 N N . PRO A 1 280 ? 14.246 15.446 -25.851 1.00 73.31 280 PRO A N 1
ATOM 2185 C CA . PRO A 1 280 ? 15.533 1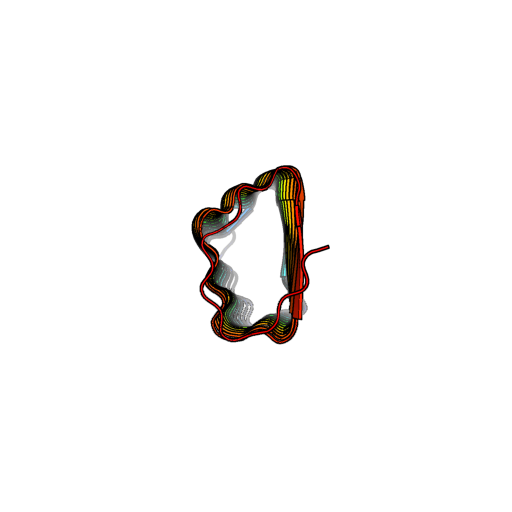4.985 -26.386 1.00 73.31 280 PRO A CA 1
ATOM 2186 C C . PRO A 1 280 ? 16.033 13.730 -25.648 1.00 73.31 280 PRO A C 1
ATOM 2188 O O . PRO A 1 280 ? 15.666 13.512 -24.497 1.00 73.31 280 PRO A O 1
ATOM 2191 N N . MET A 1 281 ? 16.841 12.911 -26.327 1.00 66.19 281 MET A N 1
ATOM 2192 C CA . MET A 1 281 ? 17.503 11.730 -25.763 1.00 66.19 281 MET A CA 1
ATOM 2193 C C . MET A 1 281 ? 18.995 11.793 -26.105 1.00 66.19 281 MET A C 1
ATOM 2195 O O . MET A 1 281 ? 19.354 11.930 -27.278 1.00 66.19 281 MET A O 1
ATOM 2199 N N . GLU A 1 282 ? 19.858 11.648 -25.103 1.00 65.69 282 GLU A N 1
ATOM 2200 C CA . GLU A 1 282 ? 21.243 11.226 -25.322 1.00 65.69 282 GLU A CA 1
ATOM 2201 C C . GLU A 1 282 ? 21.266 9.694 -25.416 1.00 65.69 282 GLU A C 1
ATOM 2203 O O . GLU A 1 282 ? 20.738 9.016 -24.540 1.00 65.69 282 GLU A O 1
ATOM 2208 N N . LEU A 1 283 ? 21.798 9.138 -26.511 1.00 59.62 283 LEU A N 1
ATOM 2209 C CA . LEU A 1 283 ? 21.791 7.688 -26.744 1.00 59.62 283 LEU A CA 1
ATOM 2210 C C . LEU A 1 283 ? 22.576 6.961 -25.635 1.00 59.62 283 LEU A C 1
ATOM 2212 O O . LEU A 1 283 ? 23.780 7.215 -25.514 1.00 59.62 283 LEU A O 1
ATOM 2216 N N . PRO A 1 284 ? 21.959 6.025 -24.887 1.00 67.81 284 PRO A N 1
ATOM 2217 C CA . PRO A 1 284 ? 22.685 5.267 -23.882 1.00 67.81 284 PRO A CA 1
ATOM 2218 C C . PRO A 1 284 ? 23.752 4.371 -24.514 1.00 67.81 284 PRO A C 1
ATOM 2220 O O . PRO A 1 284 ? 23.563 3.801 -25.594 1.00 67.81 284 PRO A O 1
ATOM 2223 N N . LEU A 1 285 ? 24.854 4.163 -23.791 1.00 66.44 285 LEU A N 1
ATOM 2224 C CA . LEU A 1 285 ? 25.709 3.001 -24.025 1.00 66.44 285 LEU A CA 1
ATOM 2225 C C . LEU A 1 285 ? 24.890 1.743 -23.747 1.00 66.44 285 LEU A C 1
ATOM 2227 O O . LEU A 1 285 ? 24.285 1.599 -22.684 1.00 66.44 285 LEU A O 1
ATOM 2231 N N . LEU A 1 286 ? 24.898 0.843 -24.725 1.00 65.44 286 LEU A N 1
ATOM 2232 C CA . LEU A 1 286 ? 23.972 -0.270 -24.793 1.00 65.44 286 LEU A CA 1
ATOM 2233 C C . LEU A 1 286 ? 24.726 -1.579 -25.017 1.00 65.44 286 LEU A C 1
ATOM 2235 O O . LEU A 1 286 ? 25.479 -1.724 -25.982 1.00 65.44 286 LEU A O 1
ATOM 2239 N N . THR A 1 287 ? 24.498 -2.548 -24.140 1.00 58.50 287 THR A N 1
ATOM 2240 C CA . THR A 1 287 ? 24.991 -3.921 -24.292 1.00 58.50 287 THR A CA 1
ATOM 2241 C C . THR A 1 287 ? 23.788 -4.843 -24.435 1.00 58.50 287 THR A C 1
ATOM 2243 O O . THR A 1 287 ? 22.953 -4.864 -23.539 1.00 58.50 287 THR A O 1
ATOM 2246 N N . LEU A 1 288 ? 23.668 -5.576 -25.545 1.00 55.88 288 LEU A N 1
ATOM 2247 C CA . LEU A 1 288 ? 22.472 -6.368 -25.859 1.00 55.88 288 LEU A CA 1
ATOM 2248 C C . LEU A 1 288 ? 22.792 -7.766 -26.376 1.00 55.88 288 LEU A C 1
ATOM 2250 O O . LEU A 1 288 ? 23.769 -7.962 -27.100 1.00 55.88 288 LEU A O 1
ATOM 2254 N N . TRP A 1 289 ? 21.875 -8.690 -26.080 1.00 52.16 289 TRP A N 1
ATOM 2255 C CA . TRP A 1 289 ? 21.743 -10.011 -26.703 1.00 52.16 289 TRP A CA 1
ATOM 2256 C C . TRP A 1 289 ? 20.376 -10.191 -27.418 1.00 52.16 289 TRP A C 1
ATOM 2258 O O . TRP A 1 289 ? 19.986 -11.323 -27.690 1.00 52.16 289 TRP A O 1
ATOM 2268 N N . SER A 1 290 ? 19.671 -9.099 -27.775 1.00 48.75 290 SER A N 1
ATOM 2269 C CA . SER A 1 290 ? 18.321 -9.116 -28.396 1.00 48.75 290 SER A CA 1
ATOM 2270 C C . SER A 1 290 ? 18.155 -8.140 -29.583 1.00 48.75 290 SER A C 1
ATOM 2272 O O . SER A 1 290 ? 19.004 -7.278 -29.820 1.00 48.75 290 SER A O 1
ATOM 2274 N N . VAL A 1 291 ? 17.051 -8.279 -30.339 1.00 47.97 291 VAL A N 1
ATOM 2275 C CA . VAL A 1 291 ? 16.656 -7.432 -31.489 1.00 47.97 291 VAL A CA 1
ATOM 2276 C C . VAL A 1 291 ? 15.918 -6.178 -31.003 1.00 47.97 291 VAL A C 1
ATOM 2278 O O . VAL A 1 291 ? 14.938 -6.287 -30.278 1.00 47.97 291 VAL A O 1
ATOM 2281 N N . MET A 1 292 ? 16.345 -4.991 -31.441 1.00 53.16 292 MET A N 1
ATOM 2282 C CA . MET A 1 292 ? 15.696 -3.713 -31.117 1.00 53.16 292 MET A CA 1
ATOM 2283 C C . MET A 1 292 ? 14.988 -3.083 -32.316 1.00 53.16 292 MET A C 1
ATOM 2285 O O . MET A 1 292 ? 15.493 -3.136 -33.439 1.00 53.16 292 MET A O 1
ATOM 2289 N N . VAL A 1 293 ? 13.874 -2.394 -32.046 1.00 47.31 293 VAL A N 1
ATOM 2290 C CA . VAL A 1 293 ? 13.214 -1.476 -32.982 1.00 47.31 293 VAL A CA 1
ATOM 2291 C C . VAL A 1 293 ? 13.185 -0.083 -32.348 1.00 47.31 293 VAL A C 1
ATOM 2293 O O . VAL A 1 293 ? 12.479 0.144 -31.373 1.00 47.31 293 VAL A O 1
ATOM 2296 N N . PHE A 1 294 ? 13.952 0.851 -32.907 1.00 50.81 294 PHE A N 1
ATOM 2297 C CA . PHE A 1 294 ? 13.847 2.278 -32.591 1.00 50.81 294 PHE A CA 1
ATOM 2298 C C . PHE A 1 294 ? 12.881 2.919 -33.598 1.00 50.81 294 PHE A C 1
ATOM 2300 O O . PHE A 1 294 ? 13.059 2.712 -34.802 1.00 50.81 294 PHE A O 1
ATOM 2307 N N . ILE A 1 295 ? 11.866 3.651 -33.127 1.00 43.50 295 ILE A N 1
ATOM 2308 C CA . ILE A 1 295 ? 10.915 4.405 -33.967 1.00 43.50 295 ILE A CA 1
ATOM 2309 C C . ILE A 1 295 ? 11.017 5.885 -33.623 1.00 43.50 295 ILE A C 1
ATOM 2311 O O . ILE A 1 295 ? 11.023 6.194 -32.414 1.00 43.50 295 ILE A O 1
#

Radius of gyration: 23.13 Å; chains: 1; bounding box: 49×26×74 Å

Foldseek 3Di:
DEDDAAEAAEEQEDADADEADDYADHEYAEYQEYYAHHEAYDYADDEYAEYCEYAYHHEAYDYADDEYAEYCEYHAAHEAYDYADDEYAYYCEYAYHHEADDYADDEYAEYQEYEDAHEAYDYADDEYAEYQYYEEAHEAYDYADDEHAEYQYYEYHHEADDYADDEHAYYQEYYYEHEADDYADDEYAYYQEAEYEHEADDYADDEYEEYQEYEYEHEADEYADDEYEYYQEYYEEHEAYEYAEDAYEEYAEYEYAHEAYEYAAHEYNYYNAYEYHHPPYDDHDYDDPDDYDYD

Sequence (295 aa):
MELPLLTPLVSDGFYMNCQPMELPLLTPLVSDGFYMNCQPMELPLLTPLVSDGYYMNCQPMELPLLTPLVSDGFYMNCQPMELPLLTPLVSDGFYMNCQPMELPLLTPLVSDGFYMNCQPMELPLLIPLVSDGFYMNCQPMELPLLTPLVSDGFYMNCQPMELPLLIPLVSDGFYMNCQPMELPLLIPLVSDGFYMNCQPMELPLLTPLVSDGFYMNCQPMELPLLIPLVSDGFYMNCQPMELPLLTPLVSDGFYMNCQPMELPLLIPLVSDGFYMNCQPMELPLLTLWSVMVFI

Secondary structure (DSSP, 8-state):
-----B--SEES-EEEEESSEE-S-B--SEES-EEEEESSEE-SEE--SEES-EEEEESSEE-SEE--SEES-EEEEESSEE-SEE--SEES-EEEEESSEE-SEE--SEEEEEEEEESSEE-SEE--SEEEEEEEEESSEE-SEE--SEEEEEEEEESSEE-SEE---EEEEEEEEESSEE-SEE---EEEEEEEEESSEE-SEE---EEEEEEEEESSEE-SEE---EES-EEEEESSEE-SEE--SEEEEEEEEESSEE--EE--SEEEEEEE--SSBPPPEE--SS-----

Organism: NCBI:txid231223

pLDDT: mean 80.9, std 10.28, range [40.72, 94.81]